Protein AF-A0A935Q139-F1 (afdb_monomer)

Secondary structure (DSSP, 8-state):
--------EEEEE----EEEPPP-SS-SS--TTPPPEEE----S-EEEESSPPBHHHHHHHHHHHT---S-GGGGSS-TTSBP-S--HHHHHHHHHHHHHHHTTTSPTT----PPPHHHHHHHHH--SEEESS--EEETTT--------EEE-TTTT-SBTTBSS--TTT---TTTTSS---TTS-TTS--TT--S---S---------------

pLDDT: mean 70.36, std 23.12, range [20.41, 96.56]

InterPro domains:
  IPR005532 Sulfatase-modifying factor enzyme-like domain [PF03781] (30-199)
  IPR016187 C-type lectin fold [SSF56436] (29-200)
  IPR042095 Sulfatase-modifying factor enzyme superfamily [G3DSA:3.90.1580.10] (14-201)
  IPR051043 Sulfatase Modifying Factor and Kinase [PTHR23150] (31-196)

Structure (mmCIF, N/CA/C/O backbone):
data_AF-A0A935Q139-F1
#
_entry.id   AF-A0A935Q139-F1
#
loop_
_atom_site.group_PDB
_atom_site.id
_atom_site.type_symbol
_atom_site.label_atom_id
_atom_site.label_alt_id
_atom_site.label_comp_id
_atom_site.label_asym_id
_atom_site.label_entity_id
_atom_site.label_seq_id
_atom_site.pdbx_PDB_ins_code
_atom_site.Cartn_x
_atom_site.Cartn_y
_atom_site.Cartn_z
_atom_site.occupancy
_atom_site.B_iso_or_equiv
_atom_site.auth_seq_id
_atom_site.auth_comp_id
_atom_site.auth_asym_id
_atom_site.auth_atom_id
_atom_site.pdbx_PDB_model_num
ATOM 1 N N . MET A 1 1 ? -22.702 17.601 0.936 1.00 29.08 1 MET A N 1
ATOM 2 C CA . MET A 1 1 ? -21.944 16.564 1.667 1.00 29.08 1 MET A CA 1
ATOM 3 C C . MET A 1 1 ? -21.356 15.618 0.636 1.00 29.08 1 MET A C 1
ATOM 5 O O . MET A 1 1 ? -22.079 14.783 0.114 1.00 29.08 1 MET A O 1
ATOM 9 N N . ALA A 1 2 ? -20.103 15.841 0.241 1.00 22.98 2 ALA A N 1
ATOM 10 C CA . ALA A 1 2 ? -19.416 14.989 -0.722 1.00 22.98 2 ALA A CA 1
ATOM 11 C C . ALA A 1 2 ? -18.770 13.831 0.045 1.00 22.98 2 ALA A C 1
ATOM 13 O O . ALA A 1 2 ? -17.822 14.031 0.797 1.00 22.98 2 ALA A O 1
ATOM 14 N N . THR A 1 3 ? -19.332 12.636 -0.092 1.00 25.12 3 THR A N 1
ATOM 15 C CA . THR A 1 3 ? -18.718 11.386 0.348 1.00 25.12 3 THR A CA 1
ATOM 16 C C . THR A 1 3 ? -17.613 11.028 -0.640 1.00 25.12 3 THR A C 1
ATOM 18 O O . THR A 1 3 ? -17.853 10.376 -1.654 1.00 25.12 3 THR A O 1
ATOM 21 N N . THR A 1 4 ? -16.389 11.479 -0.379 1.00 24.94 4 THR A N 1
ATOM 22 C CA . THR A 1 4 ? -15.199 10.988 -1.080 1.00 24.94 4 THR A CA 1
ATOM 23 C C . THR A 1 4 ? -15.011 9.522 -0.695 1.00 24.94 4 THR A C 1
ATOM 25 O O . THR A 1 4 ? -14.556 9.204 0.401 1.00 24.94 4 THR A O 1
ATOM 28 N N . ARG A 1 5 ? -15.437 8.607 -1.570 1.00 27.98 5 ARG A N 1
ATOM 29 C CA . ARG A 1 5 ? -15.113 7.183 -1.446 1.00 27.98 5 ARG A CA 1
ATOM 30 C C . ARG A 1 5 ? -13.601 7.031 -1.646 1.00 27.98 5 ARG A C 1
ATOM 32 O O . ARG A 1 5 ? -13.098 7.520 -2.658 1.00 27.98 5 ARG A O 1
ATOM 39 N N . PRO A 1 6 ? -12.862 6.398 -0.722 1.00 34.09 6 PRO A N 1
ATOM 40 C CA . PRO A 1 6 ? -11.470 6.073 -0.970 1.00 34.09 6 PRO A CA 1
ATOM 41 C C . PRO A 1 6 ? -11.437 4.885 -1.934 1.00 34.09 6 PRO A C 1
ATOM 43 O O . PRO A 1 6 ? -11.460 3.730 -1.513 1.00 34.09 6 PRO A O 1
ATOM 46 N N . ASP A 1 7 ? -11.427 5.166 -3.236 1.00 31.89 7 ASP A N 1
ATOM 47 C CA . ASP A 1 7 ? -11.155 4.158 -4.258 1.00 31.89 7 ASP A CA 1
ATOM 48 C C . ASP A 1 7 ? -9.667 3.790 -4.171 1.00 31.89 7 ASP A C 1
ATOM 50 O O . ASP A 1 7 ? -8.793 4.395 -4.792 1.00 31.89 7 ASP A O 1
ATOM 54 N N . SER A 1 8 ? -9.355 2.818 -3.319 1.00 40.59 8 SER A N 1
ATOM 55 C CA . SER A 1 8 ? -8.034 2.210 -3.231 1.00 40.59 8 SER A CA 1
ATOM 56 C C . SER A 1 8 ? -7.859 1.238 -4.400 1.00 40.59 8 SER A C 1
ATOM 58 O O . SER A 1 8 ? -8.388 0.127 -4.417 1.00 40.59 8 SER A O 1
ATOM 60 N N . CYS A 1 9 ? -7.124 1.679 -5.420 1.00 36.72 9 CYS A N 1
ATOM 61 C CA . CYS A 1 9 ? -6.704 0.823 -6.526 1.00 36.72 9 CYS A CA 1
ATOM 62 C C . CYS A 1 9 ? -5.663 -0.199 -6.041 1.00 36.72 9 CYS A C 1
ATOM 64 O O . CYS A 1 9 ? -4.692 0.140 -5.360 1.00 36.72 9 CYS A O 1
ATOM 66 N N . SER A 1 10 ? -5.851 -1.457 -6.426 1.00 41.31 10 SER A N 1
ATOM 67 C CA . SER A 1 10 ? -4.943 -2.570 -6.132 1.00 41.31 10 SER A CA 1
ATOM 68 C C . SER A 1 10 ? -4.460 -3.214 -7.432 1.00 41.31 10 SER A C 1
ATOM 70 O O . SER A 1 10 ? -5.083 -3.050 -8.487 1.00 41.31 10 SER A O 1
ATOM 72 N N . LYS A 1 11 ? -3.317 -3.905 -7.387 1.00 49.84 11 LYS A N 1
ATOM 73 C CA . LYS A 1 11 ? -2.680 -4.531 -8.559 1.00 49.84 11 LYS A CA 1
ATOM 74 C C . LYS A 1 11 ? -2.417 -6.008 -8.354 1.00 49.84 11 LYS A C 1
ATOM 76 O O . LYS A 1 11 ? -1.975 -6.387 -7.276 1.00 49.84 11 LYS A O 1
ATOM 81 N N . SER A 1 12 ? -2.648 -6.807 -9.394 1.00 47.53 12 SER A N 1
ATOM 82 C CA . SER A 1 12 ? -2.391 -8.246 -9.360 1.00 47.53 12 SER A CA 1
ATOM 83 C C . SER A 1 12 ? -0.962 -8.535 -9.775 1.00 47.53 12 SER A C 1
ATOM 85 O O . SER A 1 12 ? -0.491 -8.017 -10.792 1.00 47.53 12 SER A O 1
ATOM 87 N N . ILE A 1 13 ? -0.304 -9.391 -9.002 1.00 57.31 13 ILE A N 1
ATOM 88 C CA . ILE A 1 13 ? 1.006 -9.940 -9.302 1.00 57.31 13 ILE A CA 1
ATOM 89 C C . ILE A 1 13 ? 0.831 -11.449 -9.515 1.00 57.31 13 ILE A C 1
ATOM 91 O O . ILE A 1 13 ? 0.578 -12.174 -8.549 1.00 57.31 13 ILE A O 1
ATOM 95 N N . PRO A 1 14 ? 0.912 -11.932 -10.765 1.00 53.66 14 PRO A N 1
ATOM 96 C CA . PRO A 1 14 ? 0.779 -13.352 -11.046 1.00 53.66 14 PRO A CA 1
ATOM 97 C C . PRO A 1 14 ? 1.978 -14.162 -10.523 1.00 53.66 14 PRO A C 1
ATOM 99 O O . PRO A 1 14 ? 3.127 -13.704 -10.456 1.00 53.66 14 PRO A O 1
ATOM 102 N N . CYS A 1 15 ? 1.705 -15.412 -10.176 1.00 40.62 15 CYS A N 1
ATOM 103 C CA . CYS A 1 15 ? 2.658 -16.443 -9.822 1.00 40.62 15 CYS A CA 1
ATOM 104 C C . CYS A 1 15 ? 3.409 -16.910 -11.070 1.00 40.62 15 CYS A C 1
ATOM 106 O O . CYS A 1 15 ? 3.078 -17.918 -11.686 1.00 40.62 15 CYS A O 1
ATOM 108 N N . ALA A 1 16 ? 4.443 -16.173 -11.449 1.00 41.91 16 ALA A N 1
ATOM 109 C CA . ALA A 1 16 ? 5.560 -16.734 -12.195 1.00 41.91 16 ALA A CA 1
ATOM 110 C C . ALA A 1 16 ? 6.743 -16.965 -11.255 1.00 41.91 16 ALA A C 1
ATOM 112 O O . ALA A 1 16 ? 6.831 -16.296 -10.219 1.00 41.91 16 ALA A O 1
ATOM 113 N N . SER A 1 17 ? 7.658 -17.862 -11.622 1.00 37.22 17 SER A N 1
ATOM 114 C CA . SER A 1 17 ? 8.968 -17.988 -10.977 1.00 37.22 17 SER A CA 1
ATOM 115 C C . SER A 1 17 ? 9.581 -16.597 -10.769 1.00 37.22 17 SER A C 1
ATOM 117 O O . SER A 1 17 ? 9.561 -15.744 -11.659 1.00 37.22 17 SER A O 1
ATOM 119 N N . SER A 1 18 ? 10.061 -16.316 -9.563 1.00 39.09 18 SER A N 1
ATOM 120 C CA . SER A 1 18 ? 10.789 -15.087 -9.257 1.00 39.09 18 SER A CA 1
ATOM 121 C C . SER A 1 18 ? 12.248 -15.423 -9.028 1.00 39.09 18 SER A C 1
ATOM 123 O O . SER A 1 18 ? 12.591 -16.130 -8.087 1.00 39.09 18 SER A O 1
ATOM 125 N N . SER A 1 19 ? 13.126 -14.867 -9.854 1.00 36.88 19 SER A N 1
ATOM 126 C CA . SER A 1 19 ? 14.493 -14.609 -9.414 1.00 36.88 19 SER A CA 1
ATOM 127 C C . SER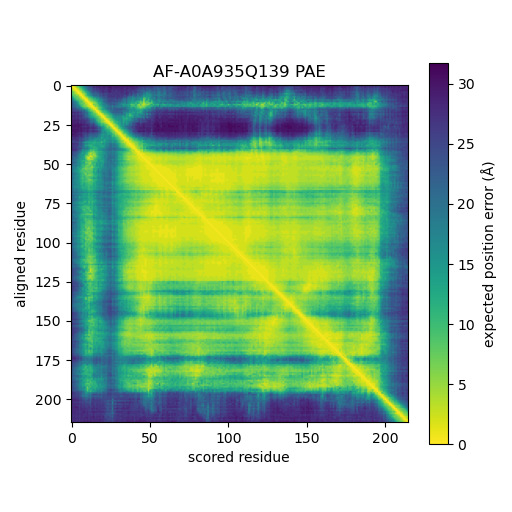 A 1 19 ? 14.435 -13.363 -8.536 1.00 36.88 19 SER A C 1
ATOM 129 O O . SER A 1 19 ? 13.991 -12.316 -9.010 1.00 36.88 19 SER A O 1
ATOM 131 N N . SER A 1 20 ? 14.801 -13.487 -7.262 1.00 39.50 20 SER A N 1
ATOM 132 C CA . SER A 1 20 ? 14.964 -12.341 -6.363 1.00 39.50 20 SER A CA 1
ATOM 133 C C . SER A 1 20 ? 16.422 -12.253 -5.937 1.00 39.50 20 SER A C 1
ATOM 135 O O . SER A 1 20 ? 17.168 -13.233 -5.987 1.00 39.50 20 SER A O 1
ATOM 137 N N . ARG A 1 21 ? 16.858 -11.069 -5.523 1.00 37.19 21 ARG A N 1
ATOM 138 C CA . ARG A 1 21 ? 18.051 -10.971 -4.686 1.00 37.19 21 ARG A CA 1
ATOM 139 C C . ARG A 1 21 ? 17.685 -11.438 -3.269 1.00 37.19 21 ARG A C 1
ATOM 141 O O . ARG A 1 21 ? 16.511 -11.548 -2.916 1.00 37.19 21 ARG A O 1
ATOM 148 N N . ALA A 1 22 ? 18.698 -11.753 -2.474 1.00 31.77 22 ALA A N 1
ATOM 149 C CA . ALA A 1 22 ? 18.529 -12.034 -1.054 1.00 31.77 22 ALA A CA 1
ATOM 150 C C . ALA A 1 22 ? 18.598 -10.679 -0.390 1.00 31.77 22 ALA A C 1
ATOM 152 O O . ALA A 1 22 ? 19.477 -9.874 -0.723 1.00 31.77 22 ALA A O 1
ATOM 153 N N . ALA A 1 23 ? 17.720 -10.472 0.579 1.00 31.81 23 ALA A N 1
ATOM 154 C CA . ALA A 1 23 ? 17.938 -9.475 1.602 1.00 31.81 23 ALA A CA 1
ATOM 155 C C . ALA A 1 23 ? 19.339 -9.698 2.197 1.00 31.81 23 ALA A C 1
ATOM 157 O O . ALA A 1 23 ? 19.648 -10.823 2.611 1.00 31.81 23 ALA A O 1
ATOM 158 N N . PRO A 1 24 ? 20.224 -8.690 2.217 1.00 27.52 24 PRO A N 1
ATOM 159 C CA . PRO A 1 24 ? 21.527 -8.856 2.829 1.00 27.52 24 PRO A CA 1
ATOM 160 C C . PRO A 1 24 ? 21.340 -9.085 4.330 1.00 27.52 24 PRO A C 1
ATOM 162 O O . PRO A 1 24 ? 20.911 -8.199 5.068 1.00 27.52 24 PRO A O 1
ATOM 165 N N . SER A 1 25 ? 21.709 -10.275 4.800 1.00 28.62 25 SER A N 1
ATOM 166 C CA . SER A 1 25 ? 21.985 -10.490 6.213 1.00 28.62 25 SER A CA 1
ATOM 167 C C . SER A 1 25 ? 23.218 -9.663 6.588 1.00 28.62 25 SER A C 1
ATOM 169 O O . SER A 1 25 ? 24.337 -10.006 6.210 1.00 28.62 25 SER A O 1
ATOM 171 N N . GLY A 1 26 ? 23.024 -8.592 7.351 1.00 25.56 26 GLY A N 1
ATOM 172 C CA . GLY A 1 26 ? 24.116 -7.890 8.022 1.00 25.56 26 GLY A CA 1
ATOM 173 C C . GLY A 1 26 ? 24.635 -6.643 7.302 1.00 25.56 26 GLY A C 1
ATOM 174 O O . GLY A 1 26 ? 24.870 -6.598 6.101 1.00 25.56 26 GLY A O 1
ATOM 175 N N . TRP A 1 27 ? 24.816 -5.600 8.102 1.00 37.94 27 TRP A N 1
ATOM 176 C CA . TRP A 1 27 ? 25.167 -4.245 7.710 1.00 37.94 27 TRP A CA 1
ATOM 177 C C . TRP A 1 27 ? 26.639 -4.123 7.285 1.00 37.94 27 TRP A C 1
ATOM 179 O O . TRP A 1 27 ? 27.517 -3.980 8.133 1.00 37.94 27 TRP A O 1
ATOM 189 N N . ALA A 1 28 ? 26.909 -4.090 5.981 1.00 28.42 28 ALA A N 1
ATOM 190 C CA . ALA A 1 28 ? 28.119 -3.510 5.396 1.00 28.42 28 ALA A CA 1
ATOM 191 C C . ALA A 1 28 ? 27.829 -3.113 3.940 1.00 28.42 28 ALA A C 1
ATOM 193 O O . ALA A 1 28 ? 27.036 -3.774 3.281 1.00 28.42 28 ALA A O 1
ATOM 194 N N . ARG A 1 29 ? 28.434 -2.004 3.483 1.00 35.38 29 ARG A N 1
ATOM 195 C CA . ARG A 1 29 ? 28.463 -1.483 2.099 1.00 35.38 29 ARG A CA 1
ATOM 196 C C . ARG A 1 29 ? 28.164 -2.596 1.076 1.00 35.38 29 ARG A C 1
ATOM 198 O O . ARG A 1 29 ? 29.013 -3.454 0.871 1.00 35.38 29 ARG A O 1
ATOM 205 N N . GLY A 1 30 ? 26.935 -2.595 0.549 1.00 35.47 30 GLY A N 1
ATOM 206 C CA . GLY A 1 30 ? 26.362 -3.716 -0.192 1.00 35.47 30 GLY A CA 1
ATOM 207 C C . GLY A 1 30 ? 27.253 -4.154 -1.344 1.00 35.47 30 GLY A C 1
ATOM 208 O O . GLY A 1 30 ? 27.669 -3.333 -2.157 1.00 35.47 30 GLY A O 1
ATOM 209 N N . ASP A 1 31 ? 27.551 -5.445 -1.362 1.00 33.03 31 ASP A N 1
ATOM 210 C CA . ASP A 1 31 ? 28.171 -6.117 -2.489 1.00 33.03 31 ASP A CA 1
ATOM 211 C C . ASP A 1 31 ? 27.120 -6.180 -3.607 1.00 33.03 31 ASP A C 1
ATOM 213 O O . ASP A 1 31 ? 26.183 -6.984 -3.569 1.00 33.03 31 ASP A O 1
ATOM 217 N N . ASP A 1 32 ? 27.215 -5.257 -4.566 1.00 48.09 32 ASP A N 1
ATOM 218 C CA . ASP A 1 32 ? 26.320 -5.176 -5.728 1.00 48.09 32 ASP A CA 1
ATOM 219 C C . ASP A 1 32 ? 26.368 -6.457 -6.598 1.00 48.09 32 ASP A C 1
ATOM 221 O O . ASP A 1 32 ? 25.501 -6.636 -7.464 1.00 48.09 32 ASP A O 1
ATOM 225 N N . ASP A 1 33 ? 27.314 -7.361 -6.301 1.00 45.47 33 ASP A N 1
ATOM 226 C CA . ASP A 1 33 ? 27.640 -8.614 -6.987 1.00 45.47 33 ASP A CA 1
ATOM 227 C C . ASP A 1 33 ? 27.032 -9.886 -6.351 1.00 45.47 33 ASP A C 1
ATOM 229 O O . ASP A 1 33 ? 27.363 -11.003 -6.763 1.00 45.47 33 ASP A O 1
ATOM 233 N N . ALA A 1 34 ? 26.114 -9.775 -5.378 1.00 46.47 34 ALA A N 1
ATOM 234 C CA . ALA A 1 34 ? 25.416 -10.954 -4.849 1.00 46.47 34 ALA A CA 1
ATOM 235 C C . ALA A 1 34 ? 24.679 -11.713 -5.982 1.00 46.47 34 ALA A C 1
ATOM 237 O O . ALA A 1 34 ? 23.849 -11.114 -6.680 1.00 46.47 34 ALA A O 1
ATOM 238 N N . PRO A 1 35 ? 24.947 -13.022 -6.182 1.00 53.62 35 PRO A N 1
ATOM 239 C CA . PRO A 1 35 ? 24.421 -13.758 -7.320 1.00 53.62 35 PRO A CA 1
ATOM 240 C C . PRO A 1 35 ? 22.897 -13.842 -7.263 1.00 53.62 35 PRO A C 1
ATOM 242 O O . PRO A 1 35 ? 22.291 -14.043 -6.204 1.00 53.62 35 PRO A O 1
ATOM 245 N N . LEU A 1 36 ? 22.283 -13.725 -8.440 1.00 56.00 36 LEU A N 1
ATOM 246 C CA . LEU A 1 36 ? 20.867 -14.017 -8.621 1.00 56.00 36 LEU A CA 1
ATOM 247 C C . LEU A 1 36 ? 20.596 -15.422 -8.105 1.00 56.00 36 LEU A C 1
ATOM 249 O O . LEU A 1 36 ? 21.245 -16.381 -8.525 1.00 56.00 36 LEU A O 1
ATOM 253 N N . HIS A 1 37 ? 19.611 -15.545 -7.236 1.00 61.34 37 HIS A N 1
ATOM 254 C CA . HIS A 1 37 ? 19.062 -16.835 -6.876 1.00 61.34 37 HIS A CA 1
ATOM 255 C C . HIS A 1 37 ? 17.575 -16.821 -7.147 1.00 61.34 37 HIS A C 1
ATOM 257 O O . HIS A 1 37 ? 16.891 -15.796 -7.162 1.00 61.3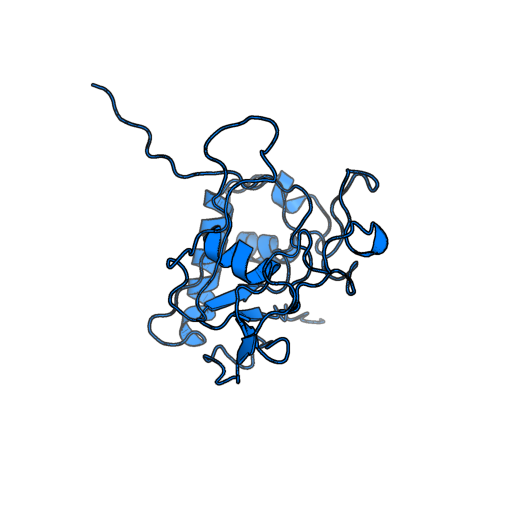4 37 HIS A O 1
ATOM 263 N N . GLU A 1 38 ? 17.073 -18.004 -7.431 1.00 60.88 38 GLU A N 1
ATOM 264 C CA . GLU A 1 38 ? 15.650 -18.197 -7.532 1.00 60.88 38 GLU A CA 1
ATOM 265 C C . GLU A 1 38 ? 15.072 -18.219 -6.123 1.00 60.88 38 GLU A C 1
ATOM 267 O O . GLU A 1 38 ? 15.522 -18.974 -5.260 1.00 60.88 38 GLU A O 1
ATOM 272 N N . ASN A 1 39 ? 14.084 -17.365 -5.889 1.00 62.94 39 ASN A N 1
ATOM 273 C CA . ASN A 1 39 ? 13.338 -17.375 -4.654 1.00 62.94 39 ASN A CA 1
ATOM 274 C C . ASN A 1 39 ? 11.942 -17.906 -4.952 1.00 62.94 39 ASN A C 1
ATOM 276 O O . ASN A 1 39 ? 11.119 -17.233 -5.574 1.00 62.94 39 ASN A O 1
ATOM 280 N N . GLY A 1 40 ? 11.691 -19.138 -4.517 1.00 60.38 40 GLY A N 1
ATOM 281 C CA . GLY A 1 40 ? 10.421 -19.828 -4.726 1.00 60.38 40 GLY A CA 1
ATOM 282 C C . GLY A 1 40 ? 9.311 -19.423 -3.753 1.00 60.38 40 GLY A C 1
ATOM 283 O O . GLY A 1 40 ? 8.255 -20.048 -3.779 1.00 60.38 40 GLY A O 1
ATOM 284 N N . THR A 1 41 ? 9.528 -18.443 -2.865 1.00 58.16 41 THR A N 1
ATOM 285 C CA . THR A 1 41 ? 8.556 -18.121 -1.803 1.00 58.16 41 THR A CA 1
ATOM 286 C C . THR A 1 41 ? 7.276 -17.429 -2.277 1.00 58.16 41 THR A C 1
ATOM 288 O O . THR A 1 41 ? 6.220 -17.822 -1.778 1.00 58.16 41 THR A O 1
ATOM 291 N N . PRO A 1 42 ? 7.255 -16.513 -3.266 1.00 66.88 42 PRO A N 1
ATOM 292 C CA . PRO A 1 42 ? 5.987 -16.114 -3.863 1.00 66.88 42 PRO A CA 1
ATOM 293 C C . PRO A 1 42 ? 5.560 -17.147 -4.920 1.00 66.88 42 PRO A C 1
ATOM 295 O O . PRO A 1 42 ? 5.738 -16.942 -6.123 1.00 66.88 42 PRO A O 1
ATOM 298 N N . ASN A 1 43 ? 4.986 -18.262 -4.451 1.00 75.12 43 ASN A N 1
ATOM 299 C CA . ASN A 1 43 ? 4.441 -19.366 -5.259 1.00 75.12 43 ASN A CA 1
ATOM 300 C C . ASN A 1 43 ? 2.920 -19.277 -5.503 1.00 75.12 43 ASN A C 1
ATOM 302 O O . ASN A 1 43 ? 2.281 -20.274 -5.845 1.00 75.12 43 ASN A O 1
ATOM 306 N N . HIS A 1 44 ? 2.334 -18.101 -5.297 1.00 79.00 44 HIS A N 1
ATOM 307 C CA . HIS A 1 44 ? 0.908 -17.854 -5.461 1.00 79.00 44 HIS A CA 1
ATOM 308 C C . HIS A 1 44 ? 0.660 -16.470 -6.072 1.00 79.00 44 HIS A C 1
ATOM 310 O O . HIS A 1 44 ? 1.535 -15.601 -6.071 1.00 79.00 44 HIS A O 1
ATOM 316 N N . ASP A 1 45 ? -0.525 -16.293 -6.657 1.00 83.00 45 ASP A N 1
ATOM 317 C CA . ASP A 1 45 ? -0.977 -14.988 -7.136 1.00 83.00 45 ASP A CA 1
ATOM 318 C C . ASP A 1 45 ? -1.377 -14.134 -5.935 1.00 83.00 45 ASP A C 1
ATOM 320 O O . ASP A 1 45 ? -2.103 -14.603 -5.057 1.00 83.00 45 ASP A O 1
ATOM 324 N N . TYR A 1 46 ? -0.989 -12.864 -5.927 1.00 84.75 46 TYR A N 1
ATOM 325 C CA . TYR A 1 46 ? -1.381 -11.933 -4.871 1.00 84.75 46 TYR A CA 1
ATOM 326 C C . TYR A 1 46 ? -1.783 -10.576 -5.441 1.00 84.75 46 TYR A C 1
ATOM 328 O O . TYR A 1 46 ? -1.520 -10.245 -6.601 1.00 84.75 46 TYR A O 1
ATOM 336 N N . TRP A 1 47 ? -2.460 -9.786 -4.609 1.00 86.69 47 TRP A N 1
ATOM 337 C CA . TRP A 1 47 ? -2.735 -8.381 -4.880 1.00 86.69 47 TRP A CA 1
ATOM 338 C C . TRP A 1 47 ? -1.935 -7.521 -3.909 1.00 86.69 47 TRP A C 1
ATOM 340 O O . TRP A 1 47 ? -1.859 -7.827 -2.724 1.00 86.69 47 TRP A O 1
ATOM 350 N N . ILE A 1 48 ? -1.371 -6.424 -4.400 1.00 87.94 48 ILE A N 1
ATOM 351 C CA . ILE A 1 48 ? -0.679 -5.435 -3.572 1.00 87.94 48 ILE A CA 1
ATOM 352 C C . ILE A 1 48 ? -1.261 -4.045 -3.836 1.00 87.94 48 ILE A C 1
ATOM 354 O O . ILE A 1 48 ? -1.717 -3.737 -4.946 1.00 87.94 48 ILE A O 1
ATOM 358 N N . GLY A 1 49 ? -1.291 -3.208 -2.797 1.00 87.19 49 GLY A N 1
ATOM 359 C CA . GLY A 1 49 ? -1.748 -1.825 -2.907 1.00 87.19 49 GLY A CA 1
ATOM 360 C C . GLY A 1 49 ? -0.939 -1.064 -3.955 1.00 87.19 49 GLY A C 1
ATOM 361 O O . GLY A 1 49 ? 0.280 -1.194 -4.028 1.00 87.19 49 GLY A O 1
ATOM 362 N N . GLU A 1 50 ? -1.609 -0.266 -4.787 1.00 84.06 50 GLU A N 1
ATOM 363 C CA . GLU A 1 50 ? -0.920 0.489 -5.838 1.00 84.06 50 GLU A CA 1
ATOM 364 C C . GLU A 1 50 ? 0.039 1.553 -5.292 1.00 84.06 50 GLU A C 1
ATOM 366 O O . GLU A 1 50 ? 0.999 1.955 -5.957 1.00 84.06 50 GLU A O 1
ATOM 371 N N . SER A 1 51 ? -0.295 2.072 -4.122 1.00 83.62 51 SER A N 1
ATOM 372 C CA . SER A 1 51 ? 0.373 3.175 -3.459 1.00 83.62 51 SER A CA 1
ATOM 373 C C . SER A 1 51 ? 0.425 2.900 -1.960 1.00 83.62 51 SER A C 1
ATOM 375 O O . SER A 1 51 ? -0.421 2.151 -1.460 1.00 83.62 51 SER A O 1
ATOM 377 N N . PRO A 1 52 ? 1.381 3.510 -1.239 1.00 89.50 52 PRO A N 1
ATOM 378 C CA . PRO A 1 52 ? 1.401 3.459 0.215 1.00 89.50 52 PRO A CA 1
ATOM 379 C C . PRO A 1 52 ? 0.076 3.9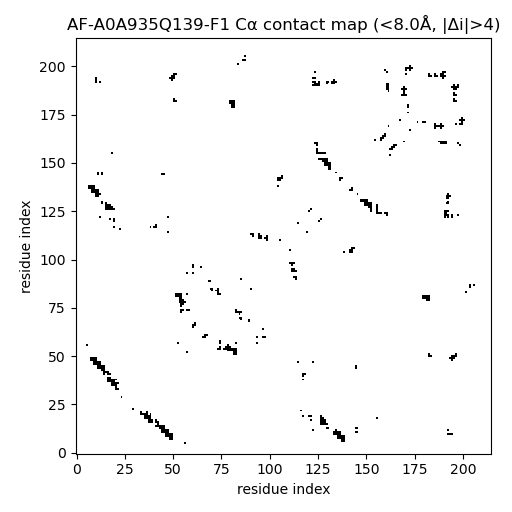26 0.817 1.00 89.50 52 PRO A C 1
ATOM 381 O O . PRO A 1 52 ? -0.596 4.797 0.255 1.00 89.50 52 PRO A O 1
ATOM 384 N N . VAL A 1 53 ? -0.254 3.376 1.985 1.00 91.50 53 VAL A N 1
ATOM 385 C CA . VAL A 1 53 ? -1.391 3.838 2.785 1.00 91.50 53 VAL A CA 1
ATOM 386 C C . VAL A 1 53 ? -1.182 5.312 3.125 1.00 91.50 53 VAL A C 1
ATOM 388 O O . VAL A 1 53 ? -0.079 5.702 3.507 1.00 91.50 53 VAL A O 1
ATOM 391 N N . THR A 1 54 ? -2.211 6.140 2.963 1.00 93.50 54 THR A N 1
ATOM 392 C CA . THR A 1 54 ? -2.126 7.570 3.280 1.00 93.50 54 THR A CA 1
ATOM 393 C C . THR A 1 54 ? -2.524 7.864 4.721 1.00 93.50 54 THR A C 1
ATOM 395 O O . THR A 1 54 ? -3.214 7.070 5.368 1.00 93.50 54 THR A O 1
ATOM 398 N N . VAL A 1 55 ? -2.150 9.046 5.213 1.00 93.75 55 VAL A N 1
ATOM 399 C CA . VAL A 1 55 ? -2.570 9.524 6.539 1.00 93.75 55 VAL A CA 1
ATOM 400 C C . VAL A 1 55 ? -4.096 9.519 6.677 1.00 93.75 55 VAL A C 1
ATOM 402 O O . VAL A 1 55 ? -4.611 9.044 7.685 1.00 93.75 55 VAL A O 1
ATOM 405 N N . ALA A 1 56 ? -4.841 9.952 5.653 1.00 94.75 56 ALA A N 1
ATOM 406 C CA . ALA A 1 56 ? -6.306 9.925 5.687 1.00 94.75 56 ALA A CA 1
ATOM 407 C C . ALA A 1 56 ? -6.883 8.508 5.836 1.00 94.75 56 ALA A C 1
ATOM 409 O O . ALA A 1 56 ? -7.844 8.307 6.578 1.00 94.75 56 ALA A O 1
ATOM 410 N N . GLN A 1 57 ? -6.296 7.518 5.157 1.00 93.88 57 GLN A N 1
ATOM 411 C CA . GLN A 1 57 ? -6.746 6.126 5.250 1.00 93.88 57 GLN A CA 1
ATOM 412 C C . GLN A 1 57 ? -6.505 5.553 6.649 1.00 93.88 57 GLN A C 1
ATOM 414 O O . GLN A 1 57 ? -7.380 4.889 7.204 1.00 93.88 57 GLN A O 1
ATOM 419 N N . PHE A 1 58 ? -5.349 5.839 7.248 1.00 95.00 58 PHE A N 1
ATOM 420 C CA . PHE A 1 58 ? -5.059 5.408 8.614 1.00 95.00 58 PHE A CA 1
ATOM 421 C C . PHE A 1 58 ? -5.907 6.154 9.652 1.00 95.00 58 PHE A C 1
ATOM 423 O O . PHE A 1 58 ? -6.373 5.550 10.615 1.00 95.00 58 PHE A O 1
ATOM 430 N N . ARG A 1 59 ? -6.200 7.442 9.429 1.00 95.44 59 ARG A N 1
ATOM 431 C CA . ARG A 1 59 ? -7.116 8.206 10.286 1.00 95.44 59 ARG A CA 1
ATOM 432 C C . ARG A 1 59 ? -8.514 7.598 10.303 1.00 95.44 59 ARG A C 1
ATOM 434 O O . ARG A 1 59 ? -9.087 7.437 11.375 1.00 95.44 59 ARG A O 1
ATOM 441 N N . GLN A 1 60 ? -9.021 7.176 9.143 1.00 96.12 60 GLN A N 1
ATOM 442 C CA . GLN A 1 60 ? -10.304 6.476 9.058 1.00 96.12 60 GLN A CA 1
ATOM 443 C C . GLN A 1 60 ? -10.318 5.204 9.919 1.00 96.12 60 GLN A C 1
ATOM 445 O O . GLN A 1 60 ? -11.317 4.919 10.577 1.00 96.12 60 GLN A O 1
ATOM 450 N N . PHE A 1 61 ? -9.217 4.449 9.938 1.00 95.44 61 PHE A N 1
ATOM 451 C CA . PHE A 1 61 ? -9.067 3.295 10.821 1.00 95.44 61 PHE A CA 1
ATOM 452 C C . PHE A 1 61 ? -9.144 3.694 12.298 1.00 95.44 61 PHE A C 1
ATOM 454 O O . PHE A 1 61 ? -9.932 3.102 13.038 1.00 95.44 61 PHE A O 1
ATOM 461 N N . VAL A 1 62 ? -8.370 4.695 12.721 1.00 96.12 62 VAL A N 1
ATOM 462 C CA . VAL A 1 62 ? -8.340 5.171 14.113 1.00 96.12 62 VAL A CA 1
ATOM 463 C C . VAL A 1 62 ? -9.729 5.614 14.571 1.00 96.12 62 VAL A C 1
ATOM 465 O O . VAL A 1 62 ? -10.209 5.157 15.607 1.00 96.12 62 VAL A O 1
ATOM 468 N N . GLU A 1 63 ? -10.407 6.438 13.774 1.00 95.50 63 GLU A N 1
ATOM 469 C CA . GLU A 1 63 ? -11.738 6.964 14.089 1.00 95.50 63 GLU A CA 1
ATOM 470 C C . GLU A 1 63 ? -12.807 5.863 14.133 1.00 95.50 63 GLU A C 1
ATOM 472 O O . GLU A 1 63 ? -13.647 5.854 15.030 1.00 95.50 63 GLU A O 1
ATOM 477 N N . ALA A 1 64 ? -12.778 4.915 13.190 1.00 96.56 64 ALA A N 1
ATOM 478 C CA . ALA A 1 64 ? -13.793 3.866 13.096 1.00 96.56 64 ALA A CA 1
ATOM 479 C C . ALA A 1 64 ? -13.616 2.746 14.132 1.00 96.56 64 ALA A C 1
ATOM 481 O O . ALA A 1 64 ? -14.597 2.1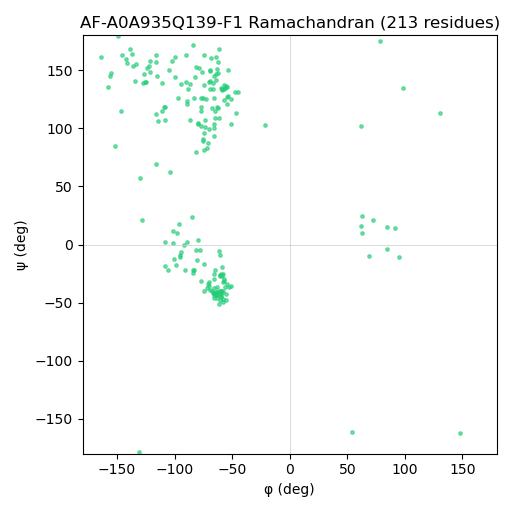20 14.529 1.00 96.56 64 ALA A O 1
ATOM 482 N N . SER A 1 65 ? -12.377 2.451 14.531 1.00 95.25 65 SER A N 1
ATOM 483 C CA . SER A 1 65 ? -12.065 1.358 15.463 1.00 95.25 65 SER A CA 1
ATOM 484 C C . SER A 1 65 ? -11.855 1.813 16.908 1.00 95.25 65 SER A C 1
ATOM 486 O O . SER A 1 65 ? -11.906 0.980 17.810 1.00 95.25 65 SER A O 1
ATOM 488 N N . GLY A 1 66 ? -11.606 3.106 17.136 1.00 94.94 66 GLY A N 1
ATOM 489 C CA . GLY A 1 66 ? -11.182 3.625 18.437 1.00 94.94 66 GLY A CA 1
ATOM 490 C C . GLY A 1 66 ? -9.739 3.254 18.803 1.00 94.94 66 GLY A C 1
ATOM 491 O O . GLY A 1 66 ? -9.400 3.240 19.984 1.00 94.94 66 GLY A O 1
ATOM 492 N N . TYR A 1 67 ? -8.892 2.920 17.822 1.00 94.38 67 TYR A N 1
ATOM 493 C CA . TYR A 1 67 ? -7.513 2.482 18.054 1.00 94.38 67 TYR A CA 1
ATOM 494 C C . TYR A 1 67 ? -6.649 3.601 18.655 1.00 94.38 67 TYR A C 1
ATOM 496 O O . TYR A 1 67 ? -6.213 4.514 17.955 1.00 94.38 67 TYR A O 1
ATOM 504 N N . ALA A 1 68 ? -6.382 3.520 19.958 1.00 90.88 68 ALA A N 1
ATOM 505 C CA . ALA A 1 68 ? -5.688 4.563 20.718 1.00 90.88 68 ALA A CA 1
ATOM 506 C C . ALA A 1 68 ? -4.172 4.340 20.875 1.00 90.88 68 ALA A C 1
ATOM 508 O O . ALA A 1 68 ? -3.478 5.234 21.344 1.00 90.88 68 ALA A O 1
ATOM 509 N N . GLU A 1 69 ? -3.652 3.170 20.491 1.00 89.69 69 GLU A N 1
ATOM 510 C CA . GLU A 1 69 ? -2.239 2.799 20.694 1.00 89.69 69 GLU A CA 1
ATOM 511 C C . GLU A 1 69 ? -1.289 3.377 19.631 1.00 89.69 69 GLU A C 1
ATOM 513 O O . GLU A 1 69 ? -0.070 3.242 19.743 1.00 89.69 69 GLU A O 1
ATOM 518 N N . HIS A 1 70 ? -1.831 4.050 18.612 1.00 88.94 70 HIS A N 1
ATOM 519 C CA . HIS A 1 70 ? -1.030 4.653 17.556 1.00 88.94 70 HIS A CA 1
ATOM 520 C C . HIS A 1 70 ? -0.212 5.844 18.065 1.00 88.94 70 HIS A C 1
ATOM 522 O O . HIS A 1 70 ? -0.625 6.613 18.936 1.00 88.94 70 HIS A O 1
ATOM 528 N N . ARG A 1 71 ? 0.950 6.047 17.446 1.00 87.31 71 ARG A N 1
ATOM 529 C CA . ARG A 1 71 ? 1.771 7.235 17.696 1.00 87.31 71 ARG A CA 1
ATOM 530 C C . ARG A 1 71 ? 1.071 8.506 17.197 1.00 87.31 71 ARG A C 1
ATOM 532 O O . ARG A 1 71 ? 0.631 8.510 16.045 1.00 87.31 71 ARG A O 1
ATOM 539 N N . PRO A 1 72 ? 1.019 9.600 17.982 1.00 85.44 72 PRO A N 1
ATOM 540 C CA . PRO A 1 72 ? 0.400 10.852 17.546 1.00 85.44 72 PRO A CA 1
ATOM 541 C C . PRO A 1 72 ? 0.967 11.388 16.225 1.00 85.44 72 PRO A C 1
ATOM 543 O O . PRO A 1 72 ? 0.231 11.955 15.421 1.00 85.44 72 PRO A O 1
ATOM 546 N N . GLU A 1 73 ? 2.261 11.182 15.975 1.00 88.56 73 GLU A N 1
ATOM 547 C CA . GLU A 1 73 ? 2.977 11.617 14.771 1.00 88.56 73 GLU A CA 1
ATOM 548 C C . GLU A 1 73 ? 2.412 11.004 13.484 1.00 88.56 73 GLU A C 1
ATOM 550 O O . GLU A 1 73 ? 2.489 11.625 12.426 1.00 88.56 73 GLU A O 1
ATOM 555 N N . ALA A 1 74 ? 1.787 9.825 13.569 1.00 87.12 74 ALA A N 1
ATOM 556 C CA . ALA A 1 74 ? 1.199 9.133 12.424 1.00 87.12 74 ALA A CA 1
ATOM 557 C C . ALA A 1 74 ? 0.089 9.949 11.738 1.00 87.12 74 ALA A C 1
ATOM 559 O O . ALA A 1 74 ? -0.157 9.779 10.545 1.00 87.12 74 ALA A O 1
ATOM 560 N N . LEU A 1 75 ? -0.580 10.836 12.484 1.00 92.06 75 LEU A N 1
ATOM 561 C CA . LEU A 1 75 ? -1.721 11.621 12.007 1.00 92.06 75 LEU A CA 1
ATOM 562 C C . LEU A 1 75 ? -1.412 13.111 11.795 1.00 92.06 75 LEU A C 1
ATOM 564 O O . LEU A 1 75 ? -2.325 13.863 11.447 1.00 92.06 75 LEU A O 1
ATOM 568 N N . GLN A 1 76 ? -0.160 13.536 12.006 1.00 90.81 76 GLN A N 1
ATOM 569 C CA . GLN A 1 76 ? 0.246 14.949 11.966 1.00 90.81 76 GLN A CA 1
ATOM 570 C C . GLN A 1 76 ? 0.541 15.483 10.555 1.00 90.81 76 GLN A C 1
ATOM 572 O O . GLN A 1 76 ? 0.506 16.696 10.357 1.00 90.81 76 GLN A O 1
ATOM 577 N N . ASP A 1 77 ? 0.841 14.615 9.586 1.00 89.00 77 ASP A N 1
ATOM 578 C CA . ASP A 1 77 ? 1.118 15.023 8.200 1.00 89.00 77 ASP A CA 1
ATOM 579 C C . ASP A 1 77 ? -0.187 15.190 7.387 1.00 89.00 77 ASP A C 1
ATOM 581 O O . ASP A 1 77 ? -1.286 14.862 7.845 1.00 89.00 77 ASP A O 1
ATOM 585 N N . PHE A 1 78 ? -0.088 15.723 6.168 1.00 90.06 78 PHE A N 1
ATOM 586 C CA . PHE A 1 78 ? -1.243 15.940 5.299 1.00 90.06 78 PHE A CA 1
ATOM 587 C C . PHE A 1 78 ? -1.922 14.624 4.896 1.00 90.06 78 PHE A C 1
ATOM 589 O O . PHE A 1 78 ? -1.281 13.613 4.626 1.00 90.06 78 PHE A O 1
ATOM 596 N N . ASP A 1 79 ? -3.240 14.674 4.744 1.00 91.62 79 ASP A N 1
ATOM 597 C CA . ASP A 1 79 ? -4.131 13.547 4.435 1.00 91.62 79 ASP A CA 1
ATOM 598 C C . ASP A 1 79 ? -3.721 12.682 3.241 1.00 91.62 79 ASP A C 1
ATOM 600 O O . ASP A 1 79 ? -3.922 11.464 3.230 1.00 91.62 79 ASP A O 1
ATOM 604 N N . ASN A 1 80 ? -3.155 13.320 2.222 1.00 89.06 80 ASN A N 1
ATOM 605 C CA . ASN A 1 80 ? -2.708 12.694 0.987 1.00 89.06 80 ASN A CA 1
ATOM 606 C C . ASN A 1 80 ? -1.238 12.253 1.034 1.00 89.06 80 ASN A C 1
ATOM 608 O O . ASN A 1 80 ? -0.742 11.697 0.056 1.00 89.06 80 ASN A O 1
ATOM 612 N N . ARG A 1 81 ? -0.518 12.479 2.134 1.00 87.88 81 ARG A N 1
ATOM 613 C CA . ARG A 1 81 ? 0.859 12.008 2.291 1.00 87.88 81 ARG A CA 1
ATOM 614 C C . ARG A 1 81 ? 0.880 10.525 2.654 1.00 87.88 81 ARG A C 1
ATOM 616 O O . ARG A 1 81 ? -0.071 10.027 3.265 1.00 87.88 81 ARG A O 1
ATOM 623 N N . PRO A 1 82 ? 1.952 9.807 2.276 1.00 89.94 82 PRO A N 1
ATOM 624 C CA . PRO A 1 82 ? 2.173 8.450 2.746 1.00 89.94 82 PRO A CA 1
ATOM 625 C C . PRO A 1 82 ? 2.248 8.448 4.269 1.00 89.94 82 PRO A C 1
ATOM 627 O O . PRO A 1 82 ? 2.985 9.249 4.847 1.00 89.94 82 PRO A O 1
ATOM 630 N N . LEU A 1 83 ? 1.530 7.524 4.895 1.00 91.31 83 LEU A N 1
ATOM 631 C CA . LEU A 1 83 ? 1.658 7.251 6.314 1.00 91.31 83 LEU A CA 1
ATOM 632 C C . LEU A 1 83 ? 3.119 6.917 6.627 1.00 91.31 83 LEU A C 1
ATOM 634 O O . LEU A 1 83 ? 3.765 6.167 5.899 1.00 91.31 83 LEU A O 1
ATOM 638 N N . ALA A 1 84 ? 3.640 7.497 7.698 1.00 88.19 84 ALA A N 1
ATOM 639 C CA . ALA A 1 84 ? 5.021 7.343 8.121 1.00 88.19 84 ALA A CA 1
ATOM 640 C C . ALA A 1 84 ? 5.077 7.184 9.641 1.00 88.19 84 ALA A C 1
ATOM 642 O O . ALA A 1 84 ? 4.098 7.454 10.334 1.00 88.19 84 ALA A O 1
ATOM 643 N N . TRP A 1 85 ? 6.245 6.798 10.158 1.00 83.75 85 TRP A N 1
ATOM 644 C CA . TRP A 1 85 ? 6.539 6.821 11.598 1.00 83.75 85 TRP A CA 1
ATOM 645 C C . TRP A 1 85 ? 5.664 5.915 12.472 1.00 83.75 85 TRP A C 1
ATOM 647 O O . TRP A 1 85 ? 5.559 6.140 13.677 1.00 83.75 85 TRP A O 1
ATOM 657 N N . ILE A 1 86 ? 5.098 4.855 11.896 1.00 88.88 86 ILE A N 1
ATOM 658 C CA . ILE A 1 86 ? 4.359 3.840 12.648 1.00 88.88 86 ILE A CA 1
ATOM 659 C C . ILE A 1 86 ? 5.223 2.597 12.914 1.00 88.88 86 ILE A C 1
ATOM 661 O O . ILE A 1 86 ? 6.035 2.220 12.064 1.00 88.88 86 ILE A O 1
ATOM 665 N N . PRO A 1 87 ? 5.087 1.943 14.078 1.00 91.25 87 PRO A N 1
ATOM 666 C CA . PRO A 1 87 ? 5.652 0.620 14.298 1.00 91.25 87 PRO A CA 1
ATOM 667 C C . PRO A 1 87 ? 4.933 -0.441 13.450 1.00 91.25 87 PRO A C 1
ATOM 669 O O . PRO A 1 87 ? 3.788 -0.271 13.031 1.00 91.25 87 PRO A O 1
ATOM 672 N N . TRP A 1 88 ? 5.594 -1.581 13.247 1.00 89.81 88 TRP A N 1
ATOM 673 C CA . TRP A 1 88 ? 5.052 -2.701 12.468 1.00 89.81 88 TRP A CA 1
ATOM 674 C C . TRP A 1 88 ? 3.691 -3.203 12.991 1.00 89.81 88 TRP A C 1
ATOM 676 O O . TRP A 1 88 ? 2.802 -3.517 12.200 1.00 89.81 88 TRP A O 1
ATOM 686 N N . TYR A 1 89 ? 3.489 -3.213 14.312 1.00 92.94 89 TYR A N 1
ATOM 687 C CA . TYR A 1 89 ? 2.242 -3.674 14.936 1.00 92.94 89 TYR A CA 1
ATOM 688 C C . TYR A 1 89 ? 1.031 -2.810 14.543 1.00 92.94 89 TYR A C 1
ATOM 690 O O . TYR A 1 89 ? -0.042 -3.357 14.301 1.00 92.94 89 TYR A O 1
ATOM 698 N N . ASP A 1 90 ? 1.211 -1.492 14.400 1.00 94.19 90 ASP A N 1
ATOM 699 C CA . ASP A 1 90 ? 0.152 -0.564 13.970 1.00 94.19 90 ASP A CA 1
ATOM 700 C C . ASP A 1 90 ? -0.239 -0.816 12.511 1.00 94.19 90 ASP A C 1
ATOM 702 O O . ASP A 1 90 ? -1.421 -0.823 12.160 1.00 94.19 90 ASP A O 1
ATOM 706 N N . ALA A 1 91 ? 0.753 -1.083 11.656 1.00 93.31 91 ALA A N 1
ATOM 707 C CA . ALA A 1 91 ? 0.518 -1.436 10.260 1.00 93.31 91 ALA A CA 1
ATOM 708 C C . ALA A 1 91 ? -0.269 -2.753 10.152 1.00 93.31 91 ALA A C 1
ATOM 710 O O . ALA A 1 91 ? -1.202 -2.870 9.353 1.00 93.31 91 ALA A O 1
ATOM 711 N N . LEU A 1 92 ? 0.061 -3.735 10.996 1.00 93.88 92 LEU A N 1
ATOM 712 C CA . LEU A 1 92 ? -0.658 -5.002 11.054 1.00 93.88 92 LEU A CA 1
ATOM 713 C C . LEU A 1 92 ? -2.075 -4.839 11.626 1.00 93.88 92 LEU A C 1
ATOM 715 O O . LEU A 1 92 ? -3.010 -5.455 11.115 1.00 93.88 92 LEU A O 1
ATOM 719 N N . ALA A 1 93 ? -2.259 -4.001 12.649 1.00 95.44 93 ALA A N 1
ATOM 720 C CA . ALA A 1 93 ? -3.572 -3.679 13.205 1.00 95.44 93 ALA A CA 1
ATOM 721 C C . ALA A 1 93 ? -4.483 -3.046 12.142 1.00 95.44 93 ALA A C 1
ATOM 723 O O . ALA A 1 93 ? -5.624 -3.484 11.970 1.00 95.44 93 ALA A O 1
ATOM 724 N N . PHE A 1 94 ? -3.947 -2.106 11.357 1.00 95.25 94 PHE A N 1
ATOM 725 C CA . PHE A 1 94 ? -4.636 -1.533 10.203 1.00 95.25 94 PHE A CA 1
ATOM 726 C C . PHE A 1 94 ? -5.026 -2.603 9.174 1.00 95.25 94 PHE A C 1
ATOM 728 O O . PHE A 1 94 ? -6.182 -2.649 8.752 1.00 95.25 94 PHE A O 1
ATOM 735 N N . CYS A 1 95 ? -4.108 -3.507 8.807 1.00 94.94 95 CYS A N 1
ATOM 736 C CA . CYS A 1 95 ? -4.402 -4.595 7.866 1.00 94.94 95 CYS A CA 1
ATOM 737 C C . CYS A 1 95 ? -5.524 -5.509 8.378 1.00 94.94 95 CYS A C 1
ATOM 739 O O . CYS A 1 95 ? -6.462 -5.808 7.644 1.00 94.94 95 CYS A O 1
ATOM 741 N N . ARG A 1 96 ? -5.485 -5.901 9.656 1.00 95.38 96 ARG A N 1
ATOM 742 C CA . ARG A 1 96 ? -6.519 -6.743 10.284 1.00 95.38 96 ARG A CA 1
ATOM 743 C C . ARG A 1 96 ? -7.883 -6.063 10.298 1.00 95.38 96 ARG A C 1
ATOM 745 O O . ARG A 1 96 ? -8.892 -6.695 9.980 1.00 95.38 96 ARG A O 1
ATOM 752 N N . TRP A 1 97 ? -7.918 -4.777 10.636 1.00 95.69 97 TRP A N 1
ATOM 753 C CA . TRP A 1 97 ? -9.140 -3.982 10.575 1.00 95.69 97 TRP A CA 1
ATOM 754 C C . TRP A 1 97 ? -9.687 -3.922 9.146 1.00 95.69 97 TRP A C 1
ATOM 756 O O . TRP A 1 97 ? -10.869 -4.197 8.929 1.00 95.69 97 TRP A O 1
ATOM 766 N N . LEU A 1 98 ? -8.832 -3.638 8.164 1.00 92.38 98 LEU A N 1
ATOM 767 C CA . LEU A 1 98 ? -9.226 -3.546 6.762 1.00 92.38 98 LEU A CA 1
ATOM 768 C C . LEU A 1 98 ? -9.735 -4.891 6.226 1.00 92.38 98 LEU A C 1
ATOM 770 O O . LEU A 1 98 ? -10.776 -4.946 5.570 1.00 92.38 98 LEU A O 1
ATOM 774 N N . TYR A 1 99 ? -9.053 -5.984 6.578 1.00 91.62 99 TYR A N 1
ATOM 775 C CA . TYR A 1 99 ? -9.463 -7.349 6.263 1.00 91.62 99 TYR A CA 1
ATOM 776 C C . TYR A 1 99 ? -10.873 -7.644 6.777 1.00 91.62 99 TYR A C 1
ATOM 778 O O . TYR A 1 99 ? -11.718 -8.114 6.015 1.00 91.62 99 TYR A O 1
ATOM 786 N N . ALA A 1 100 ? -11.167 -7.308 8.037 1.00 93.06 100 ALA A N 1
ATOM 787 C CA . ALA A 1 100 ? -12.493 -7.503 8.616 1.00 93.06 100 ALA A CA 1
ATOM 788 C C . ALA A 1 100 ? -13.582 -6.733 7.842 1.00 93.06 100 ALA A C 1
ATOM 790 O O . ALA A 1 100 ? -14.650 -7.281 7.571 1.00 93.06 100 ALA A O 1
ATOM 791 N N . HIS A 1 101 ? -13.296 -5.500 7.410 1.00 90.31 101 HIS A N 1
ATOM 792 C CA . HIS A 1 101 ? -14.236 -4.669 6.646 1.00 90.31 101 HIS A CA 1
ATOM 793 C C . HIS A 1 101 ? -14.472 -5.177 5.222 1.00 90.31 101 HIS A C 1
ATOM 795 O O . HIS A 1 101 ? -15.555 -5.003 4.655 1.00 90.31 101 HIS A O 1
ATOM 801 N N . TRP A 1 102 ? -13.457 -5.782 4.612 1.00 88.56 102 TRP A N 1
ATOM 802 C CA . TRP A 1 102 ? -13.512 -6.243 3.226 1.00 88.56 102 TRP A CA 1
ATOM 803 C C . TRP A 1 102 ? -13.751 -7.738 3.100 1.00 88.56 102 TRP A C 1
ATOM 805 O O . TRP A 1 102 ? -13.875 -8.233 1.984 1.00 88.56 102 TRP A O 1
ATOM 815 N N . ARG A 1 103 ? -13.903 -8.460 4.211 1.00 88.38 103 ARG A N 1
ATOM 816 C CA . ARG A 1 103 ? -14.012 -9.920 4.223 1.00 88.38 103 ARG A CA 1
ATOM 817 C C . ARG A 1 103 ? -15.083 -10.470 3.282 1.00 88.38 103 ARG A C 1
ATOM 819 O O . ARG A 1 103 ? -14.866 -11.519 2.683 1.00 88.38 103 ARG A O 1
ATOM 826 N N . ALA A 1 104 ? -16.211 -9.772 3.142 1.00 88.38 104 ALA A N 1
ATOM 827 C CA . ALA A 1 104 ? -17.306 -10.156 2.245 1.00 88.38 104 ALA A CA 1
ATOM 828 C C . ALA A 1 104 ? -17.010 -9.916 0.748 1.00 88.38 104 ALA A C 1
ATOM 830 O O . ALA A 1 104 ? -17.713 -10.446 -0.106 1.00 88.38 104 ALA A O 1
ATOM 831 N N . ARG A 1 105 ? -15.995 -9.105 0.432 1.00 84.38 105 ARG A N 1
ATOM 832 C CA . ARG A 1 105 ? -15.538 -8.767 -0.927 1.00 84.38 105 ARG A CA 1
ATOM 833 C C . ARG A 1 105 ? -14.300 -9.557 -1.359 1.00 84.38 105 ARG A C 1
ATOM 835 O O . ARG A 1 105 ? -13.935 -9.517 -2.530 1.00 84.38 105 ARG A O 1
ATOM 842 N N . LEU A 1 106 ? -13.644 -10.236 -0.421 1.00 83.69 106 LEU A N 1
ATOM 843 C CA . LEU A 1 106 ? -12.478 -11.071 -0.682 1.00 83.69 106 LEU A CA 1
ATOM 844 C C . LEU A 1 106 ? -12.917 -12.509 -0.998 1.00 83.69 106 LEU A C 1
ATOM 846 O O . LEU A 1 106 ? -13.827 -13.020 -0.331 1.00 83.69 106 LEU A O 1
ATOM 850 N N . PRO A 1 107 ? -12.285 -13.192 -1.971 1.00 84.06 107 PRO A N 1
ATOM 851 C CA . PRO A 1 107 ? -12.574 -14.598 -2.215 1.00 84.06 107 PRO A CA 1
ATOM 852 C C . PRO A 1 107 ? -12.228 -15.464 -0.997 1.00 84.06 107 PRO A C 1
ATOM 854 O O . PRO A 1 107 ? -11.413 -15.104 -0.146 1.00 84.06 107 PRO A O 1
ATOM 857 N N . ALA A 1 108 ? -12.856 -16.635 -0.901 1.00 84.44 108 ALA A N 1
ATOM 858 C CA . ALA A 1 108 ? -12.580 -17.564 0.190 1.00 84.44 108 ALA A CA 1
ATOM 859 C C . ALA A 1 108 ? -11.097 -17.979 0.202 1.00 84.44 108 ALA A C 1
ATOM 861 O O . ALA A 1 108 ? -10.532 -18.292 -0.843 1.00 84.44 108 ALA A O 1
ATOM 862 N N . GLY A 1 109 ? -10.486 -17.976 1.390 1.00 85.31 109 GLY A N 1
ATOM 863 C CA . GLY A 1 109 ? -9.073 -18.322 1.583 1.00 85.31 109 GLY A CA 1
ATOM 864 C C . GLY A 1 109 ? -8.084 -17.175 1.357 1.00 85.31 109 GLY A C 1
ATOM 865 O O . GLY A 1 109 ? -6.900 -17.370 1.598 1.00 85.31 109 GLY A O 1
ATOM 866 N N . TRP A 1 110 ? -8.543 -15.993 0.936 1.00 86.44 110 TRP A N 1
ATOM 867 C CA . TRP A 1 110 ? -7.682 -14.817 0.806 1.00 86.44 110 TRP A CA 1
ATOM 868 C C . TRP A 1 110 ? -7.502 -14.107 2.144 1.00 86.44 110 TRP A C 1
ATOM 870 O O . TRP A 1 110 ? -8.451 -13.986 2.920 1.00 86.44 110 TRP A O 1
ATOM 880 N N . GLU A 1 111 ? -6.303 -13.578 2.363 1.00 89.00 111 GLU A N 1
ATOM 881 C CA . GLU A 1 111 ? -5.936 -12.763 3.518 1.00 89.00 111 GLU A CA 1
ATOM 882 C C . GLU A 1 111 ? -5.443 -11.387 3.051 1.00 89.00 111 GLU A C 1
ATOM 884 O O . GLU A 1 111 ? -4.887 -11.249 1.962 1.00 89.00 111 GLU A O 1
ATOM 889 N N . LEU A 1 112 ? -5.675 -10.354 3.866 1.00 89.50 112 LEU A N 1
ATOM 890 C CA . LEU A 1 112 ? -5.116 -9.019 3.658 1.00 89.50 112 LEU A CA 1
ATOM 891 C C . LEU A 1 112 ? -4.095 -8.753 4.763 1.00 89.50 112 LEU A C 1
ATOM 893 O O . LEU A 1 112 ? -4.451 -8.659 5.937 1.00 89.50 112 LEU A O 1
ATOM 897 N N . THR A 1 113 ? -2.830 -8.626 4.368 1.00 93.69 113 THR A N 1
ATOM 898 C CA . THR A 1 113 ? -1.689 -8.458 5.273 1.00 93.69 113 THR A CA 1
ATOM 899 C C . THR A 1 113 ? -0.580 -7.625 4.618 1.00 93.69 113 THR A C 1
ATOM 901 O O . THR A 1 113 ? -0.718 -7.168 3.480 1.00 93.69 113 THR A O 1
ATOM 904 N N . LEU A 1 114 ? 0.506 -7.394 5.353 1.00 92.12 114 LEU A N 1
ATOM 905 C CA . LEU A 1 114 ? 1.719 -6.781 4.823 1.00 92.12 114 LEU A CA 1
ATOM 906 C C . LEU A 1 114 ? 2.422 -7.751 3.864 1.00 92.12 114 LEU A C 1
ATOM 908 O O . LEU A 1 114 ? 2.495 -8.940 4.174 1.00 92.12 114 LEU A O 1
ATOM 912 N N . PRO A 1 115 ? 2.968 -7.265 2.737 1.00 90.69 115 PRO A N 1
ATOM 913 C CA . PRO A 1 115 ? 3.743 -8.115 1.850 1.00 90.69 115 PRO A CA 1
ATOM 914 C C . PRO A 1 115 ? 5.026 -8.574 2.550 1.00 90.69 115 PRO A C 1
ATOM 916 O O . PRO A 1 115 ? 5.658 -7.814 3.288 1.00 90.69 115 PRO A O 1
ATOM 919 N N . SER A 1 116 ? 5.439 -9.800 2.263 1.00 87.00 116 SER A N 1
ATOM 920 C CA . SER A 1 116 ? 6.809 -10.250 2.486 1.00 87.00 116 SER A CA 1
ATOM 921 C C . SER A 1 116 ? 7.789 -9.462 1.613 1.00 87.00 116 SER A C 1
ATOM 923 O O . SER A 1 116 ? 7.418 -8.863 0.599 1.00 87.00 116 SER A O 1
ATOM 925 N N . GLU A 1 117 ? 9.071 -9.491 1.969 1.00 83.12 117 GLU A N 1
ATOM 926 C CA . GLU A 1 117 ? 10.112 -8.839 1.170 1.00 83.12 117 GLU A CA 1
ATOM 927 C C . GLU A 1 117 ? 10.178 -9.394 -0.259 1.00 83.12 117 GLU A C 1
ATOM 929 O O . GLU A 1 117 ? 10.277 -8.629 -1.216 1.00 83.12 117 GLU A O 1
ATOM 934 N N . ALA A 1 118 ? 10.021 -10.711 -0.419 1.00 84.50 118 ALA A N 1
ATOM 935 C CA . ALA A 1 118 ? 10.019 -11.363 -1.726 1.00 84.50 118 ALA A CA 1
ATOM 936 C C . ALA A 1 118 ? 8.836 -10.912 -2.601 1.00 84.50 118 ALA A C 1
ATOM 938 O O . ALA A 1 118 ? 9.004 -10.618 -3.787 1.00 84.50 118 ALA A O 1
ATOM 939 N N . GLU A 1 119 ? 7.637 -10.815 -2.019 1.00 85.62 119 GLU A N 1
ATOM 940 C CA . GLU A 1 119 ? 6.458 -10.281 -2.708 1.00 85.62 119 GLU A CA 1
ATOM 941 C C . GLU A 1 119 ? 6.650 -8.809 -3.073 1.00 85.62 119 GLU A C 1
ATOM 943 O O . GLU A 1 119 ? 6.290 -8.386 -4.175 1.00 85.62 119 GLU A O 1
ATOM 948 N N . TRP A 1 120 ? 7.238 -8.020 -2.176 1.00 87.31 120 TRP A N 1
ATOM 949 C CA . TRP A 1 120 ? 7.503 -6.612 -2.431 1.00 87.31 120 TRP A CA 1
ATOM 950 C C . TRP A 1 120 ? 8.528 -6.420 -3.560 1.00 87.31 120 TRP A C 1
ATOM 952 O O . TRP A 1 120 ? 8.275 -5.656 -4.495 1.00 87.31 120 TRP A O 1
ATOM 962 N N . GLU A 1 121 ? 9.642 -7.158 -3.545 1.00 84.31 121 GLU A N 1
ATOM 963 C CA . GLU A 1 121 ? 10.680 -7.080 -4.579 1.00 84.31 121 GLU A CA 1
ATOM 964 C C . GLU A 1 121 ? 10.143 -7.516 -5.945 1.00 84.31 121 GLU A C 1
ATOM 966 O O . GLU A 1 121 ? 10.336 -6.815 -6.946 1.00 84.31 121 GLU A O 1
ATOM 971 N N . LYS A 1 122 ? 9.410 -8.635 -5.996 1.00 84.19 122 LYS A N 1
ATOM 972 C CA . LYS A 1 122 ? 8.783 -9.118 -7.232 1.00 84.19 122 LYS A CA 1
ATOM 973 C C . LYS A 1 122 ? 7.818 -8.082 -7.798 1.00 84.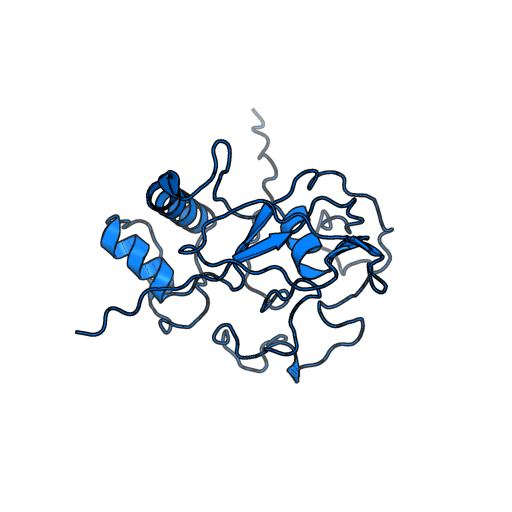19 122 LYS A C 1
ATOM 975 O O . LYS A 1 122 ? 7.829 -7.826 -9.002 1.00 84.19 122 LYS A O 1
ATOM 980 N N . ALA A 1 123 ? 7.029 -7.441 -6.943 1.00 84.19 123 ALA A N 1
ATOM 981 C CA . ALA A 1 123 ? 6.091 -6.407 -7.351 1.00 84.19 123 ALA A CA 1
ATOM 982 C C . ALA A 1 123 ? 6.814 -5.149 -7.894 1.00 84.19 123 ALA A C 1
ATOM 984 O O . ALA A 1 123 ? 6.381 -4.544 -8.885 1.00 84.19 123 ALA A O 1
ATOM 985 N N . ALA A 1 124 ? 7.953 -4.788 -7.294 1.00 84.00 124 ALA A N 1
ATOM 986 C CA . ALA A 1 124 ? 8.777 -3.648 -7.688 1.00 84.00 124 ALA A CA 1
ATOM 987 C C . ALA A 1 124 ? 9.585 -3.865 -8.981 1.00 84.00 124 ALA A C 1
ATOM 989 O O . ALA A 1 124 ? 9.693 -2.938 -9.787 1.00 84.00 124 ALA A O 1
ATOM 990 N N . ARG A 1 125 ? 10.149 -5.061 -9.201 1.00 81.31 125 ARG A N 1
ATOM 991 C CA . ARG A 1 125 ? 11.071 -5.350 -10.325 1.00 81.31 125 ARG A CA 1
ATOM 992 C C . ARG A 1 125 ? 10.458 -6.178 -11.457 1.00 81.31 125 ARG A C 1
ATOM 994 O O . ARG A 1 125 ? 10.932 -6.115 -12.593 1.00 81.31 125 ARG A O 1
ATOM 1001 N N . GLY A 1 126 ? 9.387 -6.914 -11.176 1.00 78.75 126 GLY A N 1
ATOM 1002 C CA . GLY A 1 126 ? 8.642 -7.698 -12.159 1.00 78.75 126 GLY A CA 1
ATOM 1003 C C . GLY A 1 126 ? 9.088 -9.153 -12.349 1.00 78.75 126 GLY A C 1
ATOM 1004 O O . GLY A 1 126 ? 8.667 -9.754 -13.322 1.00 78.75 126 GLY A O 1
ATOM 1005 N N . GLY A 1 127 ? 9.908 -9.751 -11.476 1.00 81.50 127 GLY A N 1
ATOM 1006 C CA . GLY A 1 127 ? 10.302 -11.173 -11.594 1.00 81.50 127 GLY A CA 1
ATOM 1007 C C . GLY A 1 127 ? 10.904 -11.558 -12.961 1.00 81.50 127 GLY A C 1
ATOM 1008 O O . GLY A 1 127 ? 11.342 -10.681 -13.708 1.00 81.50 127 GLY A O 1
ATOM 1009 N N . VAL A 1 128 ? 10.934 -12.855 -13.308 1.00 81.75 128 VAL A N 1
ATOM 1010 C CA . VAL A 1 128 ? 11.398 -13.287 -14.648 1.00 81.75 128 VAL A CA 1
ATOM 1011 C C . VAL A 1 128 ? 10.309 -13.228 -15.710 1.00 81.75 128 VAL A C 1
ATOM 1013 O O . VAL A 1 128 ? 10.631 -13.028 -16.877 1.00 81.75 128 VAL A O 1
ATOM 1016 N N . ASP A 1 129 ? 9.038 -13.300 -15.312 1.00 82.88 129 ASP A N 1
ATOM 1017 C CA . ASP A 1 129 ? 7.900 -13.109 -16.204 1.00 82.88 129 ASP A CA 1
ATOM 1018 C C . ASP A 1 129 ? 6.936 -12.057 -15.650 1.00 82.88 129 ASP A C 1
ATOM 1020 O O . ASP A 1 129 ? 6.613 -12.030 -14.461 1.00 82.88 129 ASP A O 1
ATOM 1024 N N . ILE A 1 130 ? 6.428 -11.217 -16.549 1.00 84.00 130 ILE A N 1
ATOM 1025 C CA . ILE A 1 130 ? 5.449 -10.163 -16.269 1.00 84.00 130 ILE A CA 1
ATOM 1026 C C . ILE A 1 130 ? 4.195 -10.348 -17.118 1.00 84.00 130 ILE A C 1
ATOM 1028 O O . ILE A 1 130 ? 4.239 -10.866 -18.233 1.00 84.00 130 ILE A O 1
ATOM 1032 N N . ALA A 1 131 ? 3.061 -9.853 -16.626 1.00 80.81 131 ALA A N 1
ATOM 1033 C CA . ALA A 1 131 ? 1.877 -9.686 -17.459 1.00 80.81 131 ALA A CA 1
ATOM 1034 C C . ALA A 1 131 ? 2.162 -8.687 -18.599 1.00 80.81 131 ALA A C 1
ATOM 1036 O O . ALA A 1 131 ? 2.888 -7.709 -18.412 1.00 80.81 131 ALA A O 1
ATOM 1037 N N . ARG A 1 132 ? 1.538 -8.875 -19.772 1.00 75.00 132 ARG A N 1
ATOM 1038 C CA . ARG A 1 132 ? 1.653 -7.939 -20.920 1.00 75.00 132 ARG A CA 1
ATOM 1039 C C . ARG A 1 132 ? 1.138 -6.514 -20.651 1.00 75.00 132 ARG A C 1
ATOM 1041 O O . ARG A 1 132 ? 1.279 -5.647 -21.507 1.00 75.00 132 ARG A O 1
ATOM 1048 N N . GLY A 1 133 ? 0.542 -6.264 -19.490 1.00 70.56 133 GLY A N 1
ATOM 1049 C CA . GLY A 1 133 ? 0.112 -4.948 -19.040 1.00 70.56 133 GLY A CA 1
ATOM 1050 C C . GLY A 1 133 ? -0.170 -4.947 -17.540 1.00 70.56 133 GLY A C 1
ATOM 1051 O O . GLY A 1 133 ? -0.371 -6.001 -16.937 1.00 70.56 133 GLY A O 1
ATOM 1052 N N . ALA A 1 134 ? -0.190 -3.758 -16.936 1.00 72.00 134 ALA A N 1
ATOM 1053 C CA . ALA A 1 134 ? -0.509 -3.611 -15.521 1.00 72.00 134 ALA A CA 1
ATOM 1054 C C . ALA A 1 134 ? -1.977 -3.975 -15.263 1.00 72.00 134 ALA A C 1
ATOM 1056 O O . ALA A 1 134 ? -2.884 -3.298 -15.749 1.00 72.00 134 ALA A O 1
ATOM 1057 N N . ILE A 1 135 ? -2.207 -5.009 -14.456 1.00 76.88 135 ILE A N 1
ATOM 1058 C CA . ILE A 1 135 ? -3.553 -5.422 -14.066 1.00 76.88 135 ILE A CA 1
ATOM 1059 C C . ILE A 1 135 ? -3.940 -4.657 -12.809 1.00 76.88 135 ILE A C 1
ATOM 1061 O O . ILE A 1 135 ? -3.250 -4.731 -11.792 1.00 76.88 135 ILE A O 1
ATOM 1065 N N . ARG A 1 136 ? -5.026 -3.890 -12.892 1.00 78.56 136 ARG A N 1
ATOM 1066 C CA . ARG A 1 136 ? -5.549 -3.065 -11.800 1.00 78.56 136 ARG A CA 1
ATOM 1067 C C . ARG A 1 136 ? -7.005 -3.436 -11.568 1.00 78.56 136 ARG A C 1
ATOM 1069 O O . ARG A 1 136 ? -7.733 -3.636 -12.536 1.00 78.56 136 ARG A O 1
ATOM 1076 N N . THR A 1 137 ? -7.406 -3.501 -10.308 1.00 78.75 137 THR A N 1
ATOM 1077 C CA . THR A 1 137 ? -8.809 -3.636 -9.908 1.00 78.75 137 THR A CA 1
ATOM 1078 C C . THR A 1 137 ? -9.116 -2.640 -8.799 1.00 78.75 137 THR A C 1
ATOM 1080 O O . THR A 1 137 ? -8.214 -2.192 -8.075 1.00 78.75 137 THR A O 1
ATOM 1083 N N . SER A 1 138 ? -10.385 -2.275 -8.674 1.00 80.00 138 SER A N 1
ATOM 1084 C CA . SER A 1 138 ? -10.882 -1.528 -7.527 1.00 80.00 138 SER A CA 1
ATOM 1085 C C . SER A 1 138 ? -11.557 -2.471 -6.535 1.00 80.00 138 SER A C 1
ATOM 1087 O O . SER A 1 138 ? -11.993 -3.570 -6.878 1.00 80.00 138 SER A O 1
ATOM 1089 N N . LEU A 1 139 ? -11.716 -2.010 -5.296 1.00 72.62 139 LEU A N 1
ATOM 1090 C CA . LEU A 1 139 ? -12.528 -2.722 -4.311 1.00 72.62 139 LEU A CA 1
ATOM 1091 C C . LEU A 1 139 ? -13.975 -2.950 -4.794 1.00 72.62 139 LEU A C 1
ATOM 1093 O O . LEU A 1 139 ? -14.605 -3.931 -4.398 1.00 72.62 139 LEU A O 1
ATOM 1097 N N . ALA A 1 140 ? -14.516 -2.038 -5.609 1.00 75.25 140 ALA A N 1
ATOM 1098 C CA . ALA A 1 140 ? -15.882 -2.126 -6.119 1.00 75.25 140 ALA A CA 1
ATOM 1099 C C . ALA A 1 140 ? -16.046 -3.252 -7.150 1.00 75.25 140 ALA A C 1
ATOM 1101 O O . ALA A 1 140 ? -17.088 -3.904 -7.169 1.00 75.25 140 ALA A O 1
ATOM 1102 N N . ASP A 1 141 ? -15.004 -3.505 -7.942 1.00 78.75 141 ASP A N 1
ATOM 1103 C CA . ASP A 1 141 ? -14.969 -4.572 -8.948 1.00 78.75 141 ASP A CA 1
ATOM 1104 C C . ASP A 1 141 ? -14.653 -5.945 -8.329 1.00 78.75 141 ASP A C 1
ATOM 1106 O O . ASP A 1 141 ? -14.857 -6.987 -8.952 1.00 78.75 141 ASP A O 1
ATOM 1110 N N . GLY A 1 142 ? -14.192 -5.945 -7.075 1.00 75.06 142 GLY A N 1
ATOM 1111 C CA . GLY A 1 142 ? -13.779 -7.134 -6.346 1.00 75.06 142 GLY A CA 1
ATOM 1112 C C . GLY A 1 142 ? -12.383 -7.620 -6.738 1.00 75.06 142 GLY A C 1
ATOM 1113 O O . GLY A 1 142 ? -11.719 -7.098 -7.638 1.00 75.06 142 GLY A O 1
ATOM 1114 N N . PHE A 1 143 ? -11.925 -8.643 -6.020 1.00 74.75 143 PHE A N 1
ATOM 1115 C CA . PHE A 1 143 ? -10.625 -9.266 -6.244 1.00 74.75 143 PHE A CA 1
ATOM 1116 C C . PHE A 1 143 ? -10.833 -10.641 -6.873 1.00 74.75 143 PHE A C 1
ATOM 1118 O O . PHE A 1 143 ? -11.446 -11.517 -6.271 1.00 74.75 143 PHE A O 1
ATOM 1125 N N . ALA A 1 144 ? -10.316 -10.846 -8.079 1.00 73.25 144 ALA A N 1
ATOM 1126 C CA . ALA A 1 144 ? -10.300 -12.144 -8.747 1.00 73.25 144 ALA A CA 1
ATOM 1127 C C . ALA A 1 144 ? -8.913 -12.369 -9.340 1.00 73.25 144 ALA A C 1
ATOM 1129 O O . ALA A 1 144 ? -8.337 -11.421 -9.860 1.00 73.25 144 ALA A O 1
ATOM 1130 N N . SER A 1 145 ? -8.363 -13.588 -9.286 1.00 68.94 145 SER A N 1
ATOM 1131 C CA . SER A 1 145 ? -7.095 -13.851 -9.982 1.00 68.94 145 SER A CA 1
ATOM 1132 C C . SER A 1 145 ? -7.303 -13.637 -11.492 1.00 68.94 145 SER A C 1
ATOM 1134 O O . SER A 1 145 ? -8.155 -14.302 -12.100 1.00 68.94 145 SER A O 1
ATOM 1136 N N . PRO A 1 146 ? -6.597 -12.673 -12.106 1.00 67.12 146 PRO A N 1
ATOM 1137 C CA . PRO A 1 146 ? -6.752 -12.395 -13.516 1.00 67.12 146 PRO A CA 1
ATOM 1138 C C . PRO A 1 146 ? -6.010 -13.459 -14.323 1.00 67.12 146 PRO A C 1
ATOM 1140 O O . PRO A 1 146 ? -4.805 -13.659 -14.180 1.00 67.12 146 PRO A O 1
ATOM 1143 N N . ARG A 1 147 ? -6.713 -14.102 -15.256 1.00 69.88 147 ARG A N 1
ATOM 1144 C CA . ARG A 1 147 ? -6.061 -14.950 -16.258 1.00 69.88 147 ARG A CA 1
ATOM 1145 C C . ARG A 1 147 ? -5.379 -14.051 -17.284 1.00 69.88 147 ARG A C 1
ATOM 1147 O O . ARG A 1 147 ? -6.028 -13.570 -18.210 1.00 69.88 147 ARG A O 1
ATOM 1154 N N . CYS A 1 148 ? -4.088 -13.800 -17.109 1.00 67.94 148 CYS A N 1
ATOM 1155 C CA . CYS A 1 148 ? -3.291 -13.017 -18.046 1.00 67.94 148 CYS A CA 1
ATOM 1156 C C . CYS A 1 148 ? -2.195 -13.869 -18.689 1.00 67.94 148 CYS A C 1
ATOM 1158 O O . CYS A 1 148 ? -1.625 -14.758 -18.063 1.00 67.94 148 CYS A O 1
ATOM 1160 N N . ALA A 1 149 ? -1.904 -13.594 -19.961 1.00 77.50 149 ALA A N 1
ATOM 1161 C CA . ALA A 1 149 ? -0.738 -14.169 -20.610 1.00 77.50 149 ALA A CA 1
ATOM 1162 C C . ALA A 1 149 ? 0.526 -13.495 -20.061 1.00 77.50 149 ALA A C 1
ATOM 1164 O O . ALA A 1 149 ? 0.655 -12.265 -20.109 1.00 77.50 149 ALA A O 1
ATOM 1165 N N . LEU A 1 150 ? 1.447 -14.318 -19.569 1.00 83.31 150 LEU A N 1
ATOM 1166 C CA . LEU A 1 150 ? 2.769 -13.894 -19.136 1.00 83.31 150 LEU A CA 1
ATOM 1167 C C . LEU A 1 150 ? 3.713 -13.755 -20.334 1.00 83.31 150 LEU A C 1
ATOM 1169 O O . LEU A 1 150 ? 3.538 -14.399 -21.372 1.00 83.31 150 LEU A O 1
ATOM 1173 N N . GLN A 1 151 ? 4.703 -12.884 -20.192 1.00 85.69 151 GLN A N 1
ATOM 1174 C CA . GLN A 1 151 ? 5.826 -12.741 -21.108 1.00 85.69 151 GLN A CA 1
ATOM 1175 C C . GLN A 1 151 ? 7.122 -12.594 -20.313 1.00 85.69 151 GLN A C 1
ATOM 1177 O O . GLN A 1 151 ? 7.104 -12.043 -19.211 1.00 85.69 151 GLN A O 1
ATOM 1182 N N . ALA A 1 152 ? 8.239 -12.995 -20.917 1.00 86.62 152 ALA A N 1
ATOM 1183 C CA . ALA A 1 152 ? 9.554 -12.812 -20.322 1.00 86.62 152 ALA A CA 1
ATOM 1184 C C . ALA A 1 152 ? 9.823 -11.328 -20.010 1.00 86.62 152 ALA A C 1
ATOM 1186 O O . ALA A 1 152 ? 9.591 -10.436 -20.836 1.00 86.62 152 ALA A O 1
ATOM 1187 N N . ASN A 1 153 ? 10.334 -11.061 -18.813 1.00 86.00 153 ASN A N 1
ATOM 1188 C CA . ASN A 1 153 ? 10.750 -9.741 -18.371 1.00 86.00 153 ASN A CA 1
ATOM 1189 C C . ASN A 1 153 ? 12.133 -9.414 -18.948 1.00 86.00 153 ASN A C 1
ATOM 1191 O O . ASN A 1 153 ? 13.158 -9.872 -18.444 1.00 86.00 153 ASN A O 1
ATOM 1195 N N . ALA A 1 154 ? 12.166 -8.567 -19.979 1.00 85.44 154 ALA A N 1
ATOM 1196 C CA . ALA A 1 154 ? 13.406 -8.157 -20.643 1.00 85.44 154 ALA A CA 1
ATOM 1197 C C . ALA A 1 154 ? 14.425 -7.467 -19.711 1.00 85.44 154 ALA A C 1
ATOM 1199 O O . ALA A 1 154 ? 15.604 -7.409 -20.042 1.00 85.44 154 ALA A O 1
ATOM 1200 N N . GLN A 1 155 ? 13.991 -6.950 -18.554 1.00 83.75 155 GLN A N 1
ATOM 1201 C CA . GLN A 1 155 ? 14.871 -6.353 -17.544 1.00 83.75 155 GLN A CA 1
ATOM 1202 C C . GLN A 1 155 ? 14.557 -6.940 -16.158 1.00 83.75 155 GLN A C 1
ATOM 1204 O O . GLN A 1 155 ? 14.213 -6.221 -15.217 1.00 83.75 155 GLN A O 1
ATOM 1209 N N . ALA A 1 156 ? 14.643 -8.266 -16.028 1.00 81.25 156 ALA A N 1
ATOM 1210 C CA . ALA A 1 156 ? 14.433 -8.968 -14.756 1.00 81.25 156 ALA A CA 1
ATOM 1211 C C . ALA A 1 156 ? 15.394 -8.509 -13.641 1.00 81.25 156 ALA A C 1
ATOM 1213 O O . ALA A 1 156 ? 15.060 -8.585 -12.463 1.00 81.25 156 ALA A O 1
ATOM 1214 N N . GLN A 1 157 ? 16.565 -7.984 -14.012 1.00 80.06 157 GLN A N 1
ATOM 1215 C CA . GLN A 1 157 ? 17.604 -7.541 -13.077 1.00 80.06 157 GLN A CA 1
ATOM 1216 C C . GLN A 1 157 ? 17.653 -6.023 -12.873 1.00 80.06 157 GLN A C 1
ATOM 1218 O O . GLN A 1 157 ? 18.609 -5.535 -12.270 1.00 80.06 157 GLN A O 1
ATOM 1223 N N . ARG A 1 158 ? 16.635 -5.288 -13.350 1.00 84.38 158 ARG A N 1
ATOM 1224 C CA . ARG A 1 158 ? 16.605 -3.820 -13.301 1.00 84.38 158 ARG A CA 1
ATOM 1225 C C . ARG A 1 158 ? 16.973 -3.294 -11.914 1.0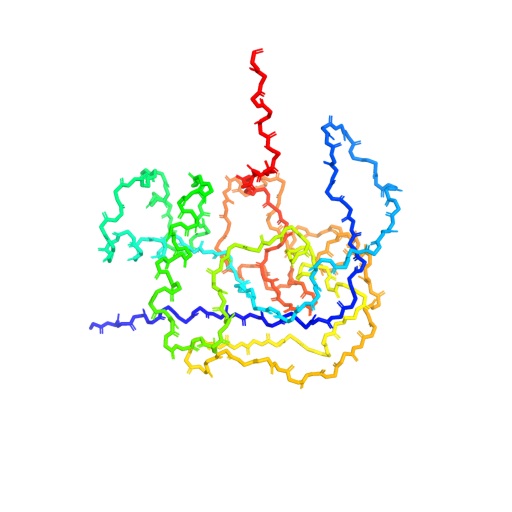0 84.38 158 ARG A C 1
ATOM 1227 O O . ARG A 1 158 ? 16.418 -3.772 -10.917 1.00 84.38 158 ARG A O 1
ATOM 1234 N N . ARG A 1 159 ? 17.889 -2.327 -11.828 1.00 82.44 159 ARG A N 1
ATOM 1235 C CA . ARG A 1 159 ? 18.284 -1.712 -10.544 1.00 82.44 159 ARG A CA 1
ATOM 1236 C C . ARG A 1 159 ? 17.135 -0.927 -9.910 1.00 82.44 159 ARG A C 1
ATOM 1238 O O . ARG A 1 159 ? 16.888 -1.065 -8.713 1.00 82.44 159 ARG A O 1
ATOM 1245 N N . TYR A 1 160 ? 16.417 -0.167 -10.727 1.00 83.00 160 TYR A N 1
ATOM 1246 C CA . TYR A 1 160 ? 15.265 0.647 -10.366 1.00 83.00 160 TYR A CA 1
ATOM 1247 C C . TYR A 1 160 ? 14.003 0.143 -11.082 1.00 83.00 160 TYR A C 1
ATOM 1249 O O . TYR A 1 160 ? 14.080 -0.566 -12.087 1.00 83.00 160 TYR A O 1
ATOM 1257 N N . PRO A 1 161 ? 12.806 0.531 -10.619 1.00 82.94 161 PRO A N 1
ATOM 1258 C CA . PRO A 1 161 ? 11.540 0.074 -11.207 1.00 82.94 161 PRO A CA 1
ATOM 1259 C C . PRO A 1 161 ? 11.418 0.408 -12.699 1.00 82.94 161 PRO A C 1
ATOM 1261 O O . PRO A 1 161 ? 10.835 -0.357 -13.469 1.00 82.94 161 PRO A O 1
ATOM 1264 N N . TRP A 1 162 ? 12.019 1.525 -13.110 1.00 83.69 162 TRP A N 1
ATOM 1265 C CA . TRP A 1 162 ? 12.009 2.043 -14.476 1.00 83.69 162 TRP A CA 1
ATOM 1266 C C . TRP A 1 162 ? 13.223 1.634 -15.326 1.00 83.69 162 TRP A C 1
ATOM 1268 O O . TRP A 1 162 ? 13.226 1.914 -16.522 1.00 83.69 162 TRP A O 1
ATOM 1278 N N . GLY A 1 163 ? 14.235 0.968 -14.764 1.00 86.62 163 GLY A N 1
ATOM 1279 C CA . GLY A 1 163 ? 15.444 0.586 -15.501 1.00 86.62 163 GLY A CA 1
ATOM 1280 C C . GLY A 1 163 ? 16.694 0.574 -14.629 1.00 86.62 163 GLY A C 1
ATOM 1281 O O . GLY A 1 163 ? 16.602 0.520 -13.408 1.00 86.62 163 GLY A O 1
ATOM 1282 N N . ASP A 1 164 ? 17.865 0.609 -15.257 1.00 86.44 164 ASP A N 1
ATOM 1283 C CA . ASP A 1 164 ? 19.148 0.495 -14.548 1.00 86.44 164 ASP A CA 1
ATOM 1284 C C . ASP A 1 164 ? 19.741 1.839 -14.117 1.00 86.44 164 ASP A C 1
ATOM 1286 O O . ASP A 1 164 ? 20.499 1.898 -13.149 1.00 86.44 164 ASP A O 1
ATOM 1290 N N . GLU A 1 165 ? 19.331 2.916 -14.783 1.00 87.12 165 GLU A N 1
ATOM 1291 C CA . GLU A 1 165 ? 19.831 4.267 -14.544 1.00 87.12 165 GLU A CA 1
ATOM 1292 C C . GLU A 1 165 ? 18.933 5.040 -13.569 1.00 87.12 165 GLU A C 1
ATOM 1294 O O . GLU A 1 165 ? 17.698 4.981 -13.634 1.00 87.12 165 GLU A O 1
ATOM 1299 N N . TRP A 1 166 ? 19.569 5.773 -12.655 1.00 84.75 166 TRP A N 1
ATOM 1300 C CA . TRP A 1 166 ? 18.882 6.676 -11.734 1.00 84.75 166 TRP A CA 1
ATOM 1301 C C . TRP A 1 166 ? 18.307 7.883 -12.484 1.00 84.75 166 TRP A C 1
ATOM 1303 O O . TRP A 1 166 ? 18.952 8.436 -13.372 1.00 84.75 166 TRP A O 1
ATOM 1313 N N . ASP A 1 167 ? 17.103 8.308 -12.094 1.00 81.75 167 ASP A N 1
ATOM 1314 C CA . ASP A 1 167 ? 16.452 9.511 -12.613 1.00 81.75 167 ASP A CA 1
ATOM 1315 C C . ASP A 1 167 ? 15.610 10.160 -11.499 1.00 81.75 167 ASP A C 1
ATOM 1317 O O . ASP A 1 167 ? 14.627 9.583 -11.018 1.00 81.75 167 ASP A O 1
ATOM 1321 N N . ALA A 1 168 ? 16.003 11.368 -11.087 1.00 82.50 168 ALA A N 1
ATOM 1322 C CA . ALA A 1 168 ? 15.345 12.127 -10.024 1.00 82.50 168 ALA A CA 1
ATOM 1323 C C . ALA A 1 168 ? 13.905 12.549 -10.387 1.00 82.50 168 ALA A C 1
ATOM 1325 O O . ALA A 1 168 ? 13.070 12.748 -9.504 1.00 82.50 168 ALA A O 1
ATOM 1326 N N . GLU A 1 169 ? 13.563 12.601 -11.678 1.00 83.00 169 GLU A N 1
ATOM 1327 C CA . GLU A 1 169 ? 12.201 12.888 -12.147 1.00 83.00 169 GLU A CA 1
ATOM 1328 C C . GLU A 1 169 ? 11.271 11.670 -12.040 1.00 83.00 169 GLU A C 1
ATOM 1330 O O . GLU A 1 169 ? 10.071 11.761 -12.321 1.00 83.00 169 GLU A O 1
ATOM 1335 N N . LEU A 1 170 ? 11.805 10.509 -11.648 1.00 79.94 170 LEU A N 1
ATOM 1336 C CA . LEU A 1 170 ? 11.065 9.254 -11.528 1.00 79.94 170 LEU A CA 1
ATOM 1337 C C . LEU A 1 170 ? 10.848 8.832 -10.070 1.00 79.94 170 LEU A C 1
ATOM 1339 O O . LEU A 1 170 ? 9.911 8.081 -9.792 1.00 79.94 170 LEU A O 1
ATOM 1343 N N . ALA A 1 171 ? 11.610 9.365 -9.115 1.00 82.00 171 ALA A N 1
ATOM 1344 C CA . ALA A 1 171 ? 11.310 9.209 -7.699 1.00 82.00 171 ALA A CA 1
ATOM 1345 C C . ALA A 1 171 ? 11.891 10.335 -6.849 1.00 82.00 171 ALA A C 1
ATOM 1347 O O . ALA A 1 171 ? 12.998 10.803 -7.069 1.00 82.00 171 ALA A O 1
ATOM 1348 N N . ASN A 1 172 ? 11.180 10.662 -5.772 1.00 78.94 172 ASN A N 1
ATOM 1349 C CA . ASN A 1 172 ? 11.762 11.426 -4.677 1.00 78.94 172 ASN A CA 1
ATOM 1350 C C . ASN A 1 172 ? 12.586 10.478 -3.788 1.00 78.94 172 ASN A C 1
ATOM 1352 O O . ASN A 1 172 ? 12.014 9.694 -3.017 1.00 78.94 172 ASN A O 1
ATOM 1356 N N . ALA A 1 173 ? 13.908 10.572 -3.933 1.00 72.69 173 ALA A N 1
ATOM 1357 C CA . ALA A 1 173 ? 14.926 9.941 -3.101 1.00 72.69 173 ALA A CA 1
ATOM 1358 C C . ALA A 1 173 ? 15.982 10.982 -2.679 1.00 72.69 173 ALA A C 1
ATOM 1360 O O . ALA A 1 173 ? 15.841 12.161 -2.977 1.00 72.69 173 ALA A O 1
ATOM 1361 N N . GLU A 1 174 ? 17.000 10.537 -1.941 1.00 65.25 174 GLU A N 1
ATOM 1362 C CA . GLU A 1 174 ? 18.182 11.344 -1.570 1.00 65.25 174 GLU A CA 1
ATOM 1363 C C . GLU A 1 174 ? 17.911 12.596 -0.714 1.00 65.25 174 GLU A C 1
ATOM 1365 O O . GLU A 1 174 ? 18.793 13.416 -0.517 1.00 65.25 174 GLU A O 1
ATOM 1370 N N . GLU A 1 175 ? 16.722 12.692 -0.108 1.00 60.62 175 GLU A N 1
ATOM 1371 C CA . GLU A 1 175 ? 16.323 13.787 0.796 1.00 60.62 175 GLU A CA 1
ATOM 1372 C C . GLU A 1 175 ? 16.278 15.184 0.144 1.00 60.62 175 GLU A C 1
ATOM 1374 O O . GLU A 1 175 ? 16.002 16.160 0.838 1.00 60.62 175 GLU A O 1
ATOM 1379 N N . ASP A 1 176 ? 16.395 15.284 -1.183 1.00 59.34 176 ASP A N 1
ATOM 1380 C CA . ASP A 1 176 ? 16.408 16.555 -1.928 1.00 59.34 176 ASP A CA 1
ATOM 1381 C C . ASP A 1 176 ? 15.163 17.429 -1.692 1.00 59.34 176 ASP A C 1
ATOM 1383 O O . ASP A 1 176 ? 15.221 18.657 -1.737 1.00 59.34 176 ASP A O 1
ATOM 1387 N N . ILE A 1 177 ? 14.013 16.803 -1.413 1.00 60.00 177 ILE A N 1
ATOM 1388 C CA . ILE A 1 177 ? 12.732 17.487 -1.156 1.00 60.00 177 ILE A CA 1
ATOM 1389 C C . ILE A 1 177 ? 12.488 17.688 0.357 1.00 60.00 177 ILE A C 1
ATOM 1391 O O . ILE A 1 177 ? 11.559 18.390 0.755 1.00 60.00 177 ILE A O 1
ATOM 1395 N N . GLY A 1 178 ? 13.287 17.057 1.225 1.00 69.06 178 GLY A N 1
ATOM 1396 C CA . GLY A 1 178 ? 13.185 17.139 2.690 1.00 69.06 178 GLY A CA 1
ATOM 1397 C C . GLY A 1 178 ? 11.949 16.474 3.317 1.00 69.06 178 GLY A C 1
ATOM 1398 O O . GLY A 1 178 ? 11.891 16.313 4.533 1.00 69.06 178 GLY A O 1
ATOM 1399 N N . HIS A 1 179 ? 10.964 16.052 2.513 1.00 68.56 179 HIS A N 1
ATOM 1400 C CA . HIS A 1 179 ? 9.714 15.435 2.970 1.00 68.56 179 HIS A CA 1
ATOM 1401 C C . HIS A 1 179 ? 9.204 14.351 1.999 1.00 68.56 179 HIS A C 1
ATOM 1403 O O . HIS A 1 179 ? 9.592 14.289 0.827 1.00 68.56 179 HIS A O 1
ATOM 1409 N N . THR A 1 180 ? 8.290 13.492 2.470 1.00 76.00 180 THR A N 1
ATOM 1410 C CA . THR A 1 180 ? 7.596 12.493 1.633 1.00 76.00 180 THR A CA 1
ATOM 1411 C C . THR A 1 180 ? 6.758 13.195 0.566 1.00 76.00 180 THR A C 1
ATOM 1413 O O . THR A 1 180 ? 6.288 14.299 0.796 1.00 76.00 180 THR A O 1
ATOM 1416 N N . THR A 1 181 ? 6.529 12.599 -0.609 1.00 78.94 181 THR A N 1
ATOM 1417 C CA . THR A 1 181 ? 5.619 13.160 -1.634 1.00 78.94 181 THR A CA 1
ATOM 1418 C C . THR A 1 181 ? 4.296 12.410 -1.697 1.00 78.94 181 THR A C 1
ATOM 1420 O O . THR A 1 181 ? 4.247 11.214 -1.419 1.00 78.94 181 THR A O 1
ATOM 1423 N N . THR A 1 182 ? 3.226 13.121 -2.067 1.00 81.88 182 THR A N 1
ATOM 1424 C CA . THR A 1 182 ? 1.892 12.530 -2.268 1.00 81.88 182 THR A CA 1
ATOM 1425 C C . THR A 1 182 ? 1.978 11.379 -3.281 1.00 81.88 182 THR A C 1
ATOM 1427 O O . THR A 1 182 ? 2.657 11.527 -4.308 1.00 81.88 182 THR A O 1
ATOM 1430 N N . PRO A 1 183 ? 1.326 10.226 -3.037 1.00 78.94 183 PRO A N 1
ATOM 1431 C CA . PRO A 1 183 ? 1.272 9.157 -4.021 1.00 78.94 183 PRO A CA 1
ATOM 1432 C C . PRO A 1 183 ? 0.738 9.653 -5.368 1.00 78.94 183 PRO A C 1
ATOM 1434 O O . PRO A 1 183 ? -0.231 10.402 -5.435 1.00 78.94 183 PRO A O 1
ATOM 1437 N N . GLY A 1 184 ? 1.393 9.245 -6.455 1.00 76.06 184 GLY A N 1
ATOM 1438 C CA . GLY A 1 184 ? 1.032 9.659 -7.814 1.00 76.06 184 GLY A CA 1
ATOM 1439 C C . GLY A 1 184 ? 1.805 10.857 -8.380 1.00 76.06 184 GLY A C 1
ATOM 1440 O O . GLY A 1 184 ? 1.756 11.043 -9.592 1.00 76.06 184 GLY A O 1
ATOM 1441 N N . CYS A 1 185 ? 2.590 11.596 -7.580 1.00 78.69 185 CYS A N 1
ATOM 1442 C CA . CYS A 1 185 ? 3.445 12.685 -8.093 1.00 78.69 185 CYS A CA 1
ATOM 1443 C C . CYS A 1 185 ? 4.486 12.219 -9.130 1.00 78.69 185 CYS A C 1
ATOM 1445 O O . CYS A 1 185 ? 4.882 13.001 -9.984 1.00 78.69 185 CYS A O 1
ATOM 1447 N N . PHE A 1 186 ? 4.890 10.946 -9.086 1.00 75.12 186 PHE A N 1
ATOM 1448 C CA . PHE A 1 186 ? 5.872 10.343 -9.993 1.00 75.12 186 PHE A CA 1
ATOM 1449 C C . PHE A 1 186 ? 5.225 9.240 -10.834 1.00 75.12 186 PHE A C 1
ATOM 1451 O O . PHE A 1 186 ? 5.461 8.047 -10.644 1.00 75.12 186 PHE A O 1
ATOM 1458 N N . SER A 1 187 ? 4.337 9.624 -11.749 1.00 74.00 187 SER A N 1
ATOM 1459 C CA . SER A 1 187 ? 3.585 8.668 -12.573 1.00 74.00 187 SER A CA 1
ATOM 1460 C C . SER A 1 187 ? 4.466 7.874 -13.545 1.00 74.00 187 SER A C 1
ATOM 1462 O O . SER A 1 187 ? 4.097 6.758 -13.907 1.00 74.00 187 SER A O 1
ATOM 1464 N N . ARG A 1 188 ? 5.625 8.421 -13.934 1.00 74.75 188 ARG A N 1
ATOM 1465 C CA . ARG A 1 188 ? 6.590 7.790 -14.846 1.00 74.75 188 ARG A CA 1
ATOM 1466 C C . ARG A 1 188 ? 7.546 6.813 -14.155 1.00 74.75 188 ARG A C 1
ATOM 1468 O O . ARG A 1 188 ? 8.050 5.921 -14.821 1.00 74.75 188 ARG A O 1
ATOM 1475 N N . GLY A 1 189 ? 7.747 6.923 -12.841 1.00 71.19 189 GLY A N 1
ATOM 1476 C CA . GLY A 1 189 ? 8.619 6.026 -12.069 1.00 71.19 189 GLY A CA 1
ATOM 1477 C C . GLY A 1 189 ? 7.949 4.737 -11.607 1.00 71.19 189 GLY A C 1
ATOM 1478 O O . GLY A 1 189 ? 8.323 4.163 -10.584 1.00 71.19 189 GLY A O 1
ATOM 1479 N N . ARG A 1 190 ? 6.894 4.311 -12.302 1.00 76.69 190 ARG A N 1
ATOM 1480 C CA . ARG A 1 190 ? 6.131 3.125 -11.923 1.00 76.69 190 ARG A CA 1
ATOM 1481 C C . ARG A 1 190 ? 6.878 1.848 -12.301 1.00 76.69 190 ARG A C 1
ATOM 1483 O O . ARG A 1 190 ? 7.567 1.815 -13.315 1.00 76.69 190 ARG A O 1
ATOM 1490 N N . SER A 1 191 ? 6.690 0.785 -11.516 1.00 72.75 191 SER A N 1
ATOM 1491 C CA . SER A 1 191 ? 7.213 -0.544 -11.867 1.00 72.75 191 SER A CA 1
ATOM 1492 C C . SER A 1 191 ? 6.609 -1.065 -13.183 1.00 72.75 191 SER A C 1
ATOM 1494 O O . SER A 1 191 ? 5.593 -0.534 -13.641 1.00 72.75 191 SER A O 1
ATOM 1496 N N . PRO A 1 192 ? 7.135 -2.152 -13.778 1.00 70.38 192 PRO A N 1
ATOM 1497 C CA . PRO A 1 192 ? 6.528 -2.780 -14.961 1.00 70.38 192 PRO A CA 1
ATOM 1498 C C . PRO A 1 192 ? 5.088 -3.256 -14.719 1.00 70.38 192 PRO A C 1
ATOM 1500 O O . PRO A 1 192 ? 4.266 -3.284 -15.631 1.00 70.38 192 PRO A O 1
ATOM 1503 N N . LEU A 1 193 ? 4.763 -3.576 -13.462 1.00 71.31 193 LEU A N 1
ATOM 1504 C CA . LEU A 1 193 ? 3.419 -3.938 -12.991 1.00 71.31 193 LEU A CA 1
ATOM 1505 C C . LEU A 1 193 ? 2.618 -2.691 -12.539 1.00 71.31 193 LEU A C 1
ATOM 1507 O O . LEU A 1 193 ? 1.457 -2.740 -12.123 1.00 71.31 193 LEU A O 1
ATOM 1511 N N . GLY A 1 194 ? 3.226 -1.517 -12.688 1.00 59.50 194 GLY A N 1
ATOM 1512 C CA . GLY A 1 194 ? 2.658 -0.183 -12.590 1.00 59.50 194 GLY A CA 1
ATOM 1513 C C . GLY A 1 194 ? 2.574 0.392 -11.173 1.00 59.50 194 GLY A C 1
ATOM 1514 O O . GLY A 1 194 ? 1.791 1.327 -10.988 1.00 59.50 194 GLY A O 1
ATOM 1515 N N . LEU A 1 195 ? 3.263 -0.172 -10.177 1.00 58.12 195 LEU A N 1
ATOM 1516 C CA . LEU A 1 195 ? 3.238 0.315 -8.785 1.00 58.12 195 LEU A CA 1
ATOM 1517 C C . LEU A 1 195 ? 3.881 1.692 -8.668 1.00 58.12 195 LEU A C 1
ATOM 1519 O O . LEU A 1 195 ? 4.904 1.927 -9.301 1.00 58.12 195 LEU A O 1
ATOM 1523 N N . ALA A 1 196 ? 3.289 2.592 -7.877 1.00 50.00 196 ALA A N 1
ATOM 1524 C CA . ALA A 1 196 ? 3.829 3.930 -7.643 1.00 50.00 196 ALA A CA 1
ATOM 1525 C C . ALA A 1 196 ? 4.630 3.965 -6.328 1.00 50.00 196 ALA A C 1
ATOM 1527 O O . ALA A 1 196 ? 4.086 3.632 -5.280 1.00 50.00 196 ALA A O 1
ATOM 1528 N N . ARG A 1 197 ? 5.892 4.426 -6.408 1.00 53.91 197 ARG A N 1
ATOM 1529 C CA . ARG A 1 197 ? 6.935 4.422 -5.355 1.00 53.91 197 ARG A CA 1
ATOM 1530 C C . ARG A 1 197 ? 7.333 3.021 -4.866 1.00 53.91 197 ARG A C 1
ATOM 1532 O O . ARG A 1 197 ? 6.687 2.442 -4.004 1.00 53.91 197 ARG A O 1
ATOM 1539 N N . THR A 1 198 ? 8.478 2.539 -5.341 1.00 44.28 198 THR A N 1
ATOM 1540 C CA . THR A 1 198 ? 9.158 1.336 -4.820 1.00 44.28 198 THR A CA 1
ATOM 1541 C C . THR A 1 198 ? 10.632 1.604 -4.489 1.00 44.28 198 THR A C 1
ATOM 1543 O O . THR A 1 198 ? 11.437 0.684 -4.427 1.00 44.28 198 THR A O 1
ATOM 1546 N N . TRP A 1 199 ? 11.009 2.870 -4.275 1.00 27.53 199 TRP A N 1
ATOM 1547 C CA . TRP A 1 199 ? 12.330 3.238 -3.765 1.00 27.53 199 TRP A CA 1
ATOM 1548 C C . TRP A 1 199 ? 12.295 4.634 -3.119 1.00 27.53 199 TRP A C 1
ATOM 1550 O O . TRP A 1 199 ? 11.651 5.540 -3.649 1.00 27.53 199 TRP A O 1
ATOM 1560 N N . GLY A 1 200 ? 12.922 4.779 -1.947 1.00 26.19 200 GLY A N 1
ATOM 1561 C CA . GLY A 1 200 ? 12.877 5.974 -1.092 1.00 26.19 200 GLY A CA 1
ATOM 1562 C C . GLY A 1 200 ? 12.545 5.615 0.362 1.00 26.19 200 GLY A C 1
ATOM 1563 O O . GLY A 1 200 ? 11.452 5.140 0.660 1.00 26.19 200 GLY A O 1
ATOM 1564 N N . ARG A 1 201 ? 13.515 5.816 1.259 1.00 24.94 201 ARG A N 1
ATOM 1565 C CA . ARG A 1 201 ? 13.535 5.416 2.676 1.00 24.94 201 ARG A CA 1
ATOM 1566 C C . ARG A 1 201 ? 12.268 5.850 3.444 1.00 24.94 201 ARG A C 1
ATOM 1568 O O . ARG A 1 201 ? 12.158 6.986 3.882 1.00 24.94 201 ARG A O 1
ATOM 1575 N N . GLN A 1 202 ? 11.366 4.909 3.710 1.00 25.73 202 G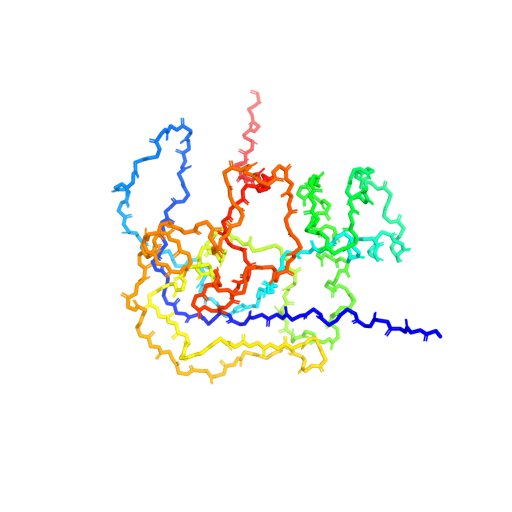LN A N 1
ATOM 1576 C CA . GLN A 1 202 ? 10.663 4.836 4.990 1.00 25.73 202 GLN A CA 1
ATOM 1577 C C . GLN A 1 202 ? 11.094 3.524 5.634 1.00 25.73 202 GLN A C 1
ATOM 1579 O O . GLN A 1 202 ? 10.837 2.440 5.121 1.00 25.73 202 GLN A O 1
ATOM 1584 N N . ARG A 1 203 ? 11.838 3.631 6.730 1.00 24.03 203 ARG A N 1
ATOM 1585 C CA . ARG A 1 203 ? 12.266 2.498 7.541 1.00 24.03 203 ARG A CA 1
ATOM 1586 C C . ARG A 1 203 ? 11.028 1.857 8.179 1.00 24.03 203 ARG A C 1
ATOM 1588 O O . ARG A 1 203 ? 10.630 2.262 9.261 1.00 24.03 203 ARG A O 1
ATOM 1595 N N . LEU A 1 204 ? 10.463 0.844 7.533 1.00 23.69 204 LEU A N 1
ATOM 1596 C CA . LEU A 1 204 ? 9.807 -0.277 8.209 1.00 23.69 204 LEU A CA 1
ATOM 1597 C C . LEU A 1 204 ? 10.768 -1.464 8.131 1.00 23.69 204 LEU A C 1
ATOM 1599 O O . LEU A 1 204 ? 10.513 -2.46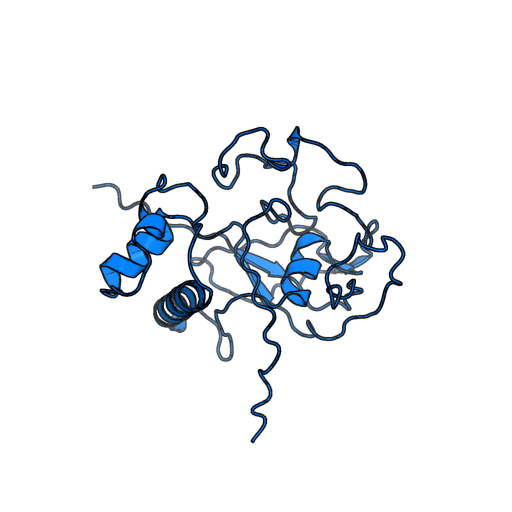3 7.474 1.00 23.69 204 LEU A O 1
ATOM 1603 N N . GLY A 1 205 ? 11.937 -1.297 8.750 1.00 20.41 205 GLY A N 1
ATOM 1604 C CA . GLY A 1 205 ? 12.790 -2.434 9.051 1.00 20.41 205 GLY A CA 1
ATOM 1605 C C . GLY A 1 205 ? 12.198 -3.130 10.261 1.00 20.41 205 GLY A C 1
ATOM 1606 O O . GLY A 1 205 ? 12.168 -2.531 11.332 1.00 20.41 205 GLY A O 1
ATOM 1607 N N . MET A 1 206 ? 11.735 -4.357 10.081 1.00 24.31 206 MET A N 1
ATOM 1608 C CA . MET A 1 206 ? 11.772 -5.372 11.123 1.00 24.31 206 MET A CA 1
ATOM 1609 C C . MET A 1 206 ? 11.850 -6.727 10.431 1.00 24.31 206 MET A C 1
ATOM 1611 O O . MET A 1 206 ? 10.848 -7.394 10.189 1.00 24.31 206 MET A O 1
ATOM 1615 N N . ASP A 1 207 ? 13.089 -7.092 10.108 1.00 22.92 207 ASP A N 1
ATOM 1616 C CA . ASP A 1 207 ? 13.519 -8.478 10.062 1.00 22.92 207 ASP A CA 1
ATOM 1617 C C . ASP A 1 207 ? 13.023 -9.167 11.337 1.00 22.92 207 ASP A C 1
ATOM 1619 O O . ASP A 1 207 ? 13.445 -8.839 12.449 1.00 22.92 207 ASP A O 1
ATOM 1623 N N . ALA A 1 208 ? 12.102 -10.113 11.188 1.00 26.62 208 ALA A N 1
ATOM 1624 C CA . ALA A 1 208 ? 11.792 -11.065 12.237 1.00 26.62 208 ALA A CA 1
ATOM 1625 C C . ALA A 1 208 ? 12.941 -12.083 12.306 1.00 26.62 208 ALA A C 1
ATOM 1627 O O . ALA A 1 208 ? 12.864 -13.170 11.741 1.00 26.62 208 ALA A O 1
ATOM 1628 N N . GLN A 1 209 ? 14.033 -11.724 12.978 1.00 23.52 209 GLN A N 1
ATOM 1629 C CA . GLN A 1 209 ? 14.943 -12.717 13.546 1.00 23.52 209 GLN A CA 1
ATOM 1630 C C . GLN A 1 209 ? 14.353 -13.138 14.905 1.00 23.52 209 GLN A C 1
ATOM 1632 O O . GLN A 1 209 ? 14.058 -12.261 15.723 1.00 23.52 209 GLN A O 1
ATOM 1637 N N . PRO A 1 210 ? 14.133 -14.440 15.167 1.00 26.11 210 PRO A N 1
ATOM 1638 C CA . PRO A 1 210 ? 13.697 -14.894 16.478 1.00 26.11 210 PRO A CA 1
ATOM 1639 C C . PRO A 1 210 ? 14.800 -14.565 17.484 1.00 26.11 210 PRO A C 1
ATOM 1641 O O . PRO A 1 210 ? 15.925 -15.046 17.360 1.00 26.11 210 PRO A O 1
ATOM 1644 N N . LEU A 1 211 ? 14.488 -13.723 18.470 1.00 28.05 211 LEU A N 1
ATOM 1645 C CA . LEU A 1 211 ? 15.347 -13.560 19.634 1.00 28.05 211 LEU A CA 1
ATOM 1646 C C . LEU A 1 211 ? 15.411 -14.920 20.330 1.00 28.05 211 LEU A C 1
ATOM 1648 O O . LEU A 1 211 ? 14.415 -15.391 20.882 1.00 28.05 211 LEU A O 1
ATOM 1652 N N . GLY A 1 212 ? 16.576 -15.558 20.234 1.00 25.58 212 GLY A N 1
ATOM 1653 C CA . GLY A 1 212 ? 16.932 -16.691 21.066 1.00 25.58 212 GLY A CA 1
ATOM 1654 C C . GLY A 1 212 ? 16.769 -16.286 22.524 1.00 25.58 212 GLY A C 1
ATOM 1655 O O . GLY A 1 212 ? 17.361 -15.311 22.981 1.00 25.58 212 GLY A O 1
ATOM 1656 N N . ILE A 1 213 ? 15.907 -17.016 23.218 1.00 29.83 213 ILE A N 1
ATOM 1657 C CA . ILE A 1 213 ? 15.912 -17.089 24.669 1.00 29.83 213 ILE A CA 1
ATOM 1658 C C . ILE A 1 213 ? 17.126 -17.958 25.000 1.00 29.83 213 ILE A C 1
ATOM 1660 O O . ILE A 1 213 ? 17.123 -19.151 24.700 1.00 29.83 213 ILE A O 1
ATOM 1664 N N . GLU A 1 214 ? 18.182 -17.344 25.521 1.00 30.23 214 GLU A N 1
ATOM 1665 C CA . GLU A 1 214 ? 19.218 -18.064 26.257 1.00 30.23 214 GLU A CA 1
ATOM 1666 C C . GLU A 1 214 ? 18.787 -18.084 27.731 1.00 30.23 214 GLU A C 1
ATOM 1668 O O . GLU A 1 214 ? 18.478 -17.030 28.295 1.00 30.23 214 GLU A O 1
ATOM 1673 N N . ASP A 1 215 ? 18.692 -19.294 28.290 1.00 37.72 215 ASP A N 1
ATOM 1674 C CA . ASP A 1 215 ? 18.568 -19.571 29.730 1.00 37.72 215 ASP A CA 1
ATOM 1675 C C . ASP A 1 215 ? 19.836 -19.154 30.500 1.00 37.72 215 ASP A C 1
ATOM 1677 O O . ASP A 1 215 ? 20.953 -19.330 29.955 1.00 37.72 215 ASP A O 1
#

Foldseek 3Di:
DDPPDPFFKKFKQAQDWFFDFDDDDDDDDDPPPRDT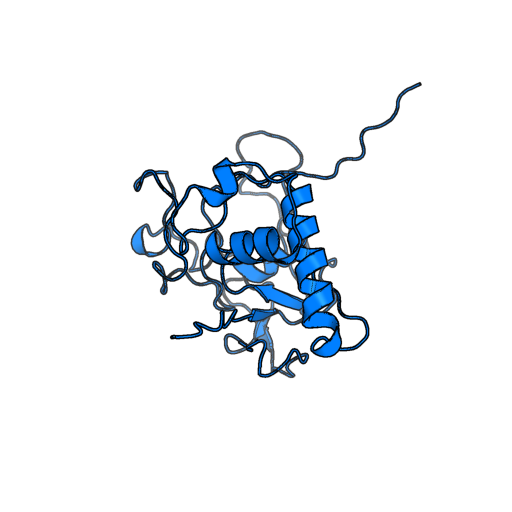DTDCVCRGMDIDTLAADFLLLLVCVCVVVVDPPWDPVQNPDDRQFHRADTAPVSQQSSQVSVCVVLVVLADPPDGGGDDDPRRLRCQQQVGQKHFPAQGMDTSVRGDDNDPGDIDGDPCSPAPAQQGVDDDCLQDDAPCPVVDTDGFPSRQNRAHRNRRTDSDHDRPPDDDPDPPDDDD

Sequence (215 aa):
MATTRPDSCSKSIPCASSSSRAAPSGWARGDDDAPLHENGTPNHDYWIGESPVTVAQFRQFVEASGYAEHRPEALQDFDNRPLAWIPWYDALAFCRWLYAHWRARLPAGWELTLPSEAEWEKAARGGVDIARGAIRTSLADGFASPRCALQANAQAQRRYPWGDEWDAELANAEEDIGHTTTPGCFSRGRSPLGLARTWGRQRLGMDAQPLGIED

Organism: NCBI:txid2954385

Mean predicted aligned error: 12.26 Å

Radius of gyration: 18.08 Å; Cα contacts (8 Å, |Δi|>4): 320; chains: 1; bounding box: 50×37×51 Å

Solvent-accessible surface area (backbone atoms only — not comparable to full-atom values): 13365 Å² total; per-residue (Å²): 136,85,81,81,72,84,81,58,49,29,25,61,45,75,56,42,72,27,55,37,75,74,80,77,85,68,96,61,90,75,69,90,77,68,70,84,39,77,42,76,80,54,74,52,67,47,73,45,69,35,45,72,63,24,18,44,60,52,48,52,48,32,71,76,70,65,58,74,86,64,60,73,71,36,66,70,61,59,52,63,28,54,52,49,88,64,58,72,66,54,57,48,50,51,27,52,53,49,32,66,75,40,49,90,54,47,52,90,94,67,82,56,70,81,75,51,70,65,50,47,49,35,50,31,43,26,15,44,40,30,56,85,54,58,44,71,42,38,72,89,78,36,64,71,91,76,94,66,68,69,40,78,36,92,52,42,79,37,75,40,44,72,31,72,72,90,53,73,84,30,39,79,47,94,63,80,78,76,63,87,66,46,75,67,80,34,71,78,23,20,12,70,52,55,34,36,75,81,66,57,94,72,87,78,80,72,82,86,68,81,80,78,83,78,132